Protein AF-A0A9N9KCL8-F1 (afdb_monomer_lite)

Foldseek 3Di:
DDPFAWWWKWFQDPVPNDIDTHTHTPDPPQDAADDFPDFLCQPPVWPLNVLFFDDAQPPDDPVLVQFKTKGQPLLLAQKIKMFTNDADAAPVVDDPVSVVSRVVSLVSVVVLLCVQLVPDPPPWHFGIWTFQHDSRDNGRTTMTIGHGPPVSSVSSLVRRDDPSNVVSSVCSNVVSCVVGPSRPD

Radius of gyration: 16.52 Å; chains: 1; bounding box: 39×36×49 Å

Structure (mmCIF, N/CA/C/O backbone):
data_AF-A0A9N9KCL8-F1
#
_entry.id   AF-A0A9N9KCL8-F1
#
loop_
_atom_site.group_PDB
_atom_site.id
_atom_site.type_symbol
_atom_site.label_atom_id
_atom_site.label_alt_id
_atom_site.label_comp_id
_atom_site.label_asym_id
_atom_site.label_entity_id
_atom_site.label_seq_id
_atom_site.pdbx_PDB_ins_code
_atom_site.Cartn_x
_atom_site.Cartn_y
_atom_site.Cartn_z
_atom_site.occupancy
_atom_site.B_iso_or_equiv
_atom_site.auth_seq_id
_atom_site.auth_comp_id
_atom_site.auth_asym_id
_atom_site.auth_atom_id
_atom_site.pdbx_PDB_model_num
ATOM 1 N N . VAL A 1 1 ? 3.800 -11.052 -32.955 1.00 39.59 1 VAL A N 1
ATOM 2 C CA . VAL A 1 1 ? 3.039 -9.838 -32.572 1.00 39.59 1 VAL A CA 1
ATOM 3 C C . VAL A 1 1 ? 2.218 -10.192 -31.342 1.00 39.59 1 VAL A C 1
ATOM 5 O O . VAL A 1 1 ? 1.203 -10.860 -31.474 1.00 39.59 1 VAL A O 1
ATOM 8 N N . GLU A 1 2 ? 2.717 -9.894 -30.140 1.00 35.00 2 GLU A N 1
ATOM 9 C CA . GLU A 1 2 ? 2.017 -10.263 -28.901 1.00 35.00 2 GLU A CA 1
ATOM 10 C C . GLU A 1 2 ? 0.820 -9.339 -28.658 1.00 35.00 2 GLU A C 1
ATOM 12 O O . GLU A 1 2 ? 0.949 -8.127 -28.470 1.00 35.00 2 GLU A O 1
ATOM 17 N N . ASN A 1 3 ? -0.366 -9.939 -28.680 1.00 38.56 3 ASN A N 1
ATOM 18 C CA . ASN A 1 3 ? -1.639 -9.282 -28.436 1.00 38.56 3 ASN A CA 1
ATOM 19 C C . ASN A 1 3 ? -1.776 -8.886 -26.954 1.00 38.56 3 ASN A C 1
ATOM 21 O O . ASN A 1 3 ? -1.957 -9.754 -26.109 1.00 38.56 3 ASN A O 1
ATOM 25 N N . GLY A 1 4 ? -1.745 -7.577 -26.672 1.00 43.50 4 GLY A N 1
ATOM 26 C CA . GLY A 1 4 ? -2.356 -6.886 -25.519 1.00 43.50 4 GLY A CA 1
ATOM 27 C C . GLY A 1 4 ? -2.276 -7.545 -24.127 1.00 43.50 4 GLY A C 1
ATOM 28 O O . GLY A 1 4 ? -3.004 -8.487 -23.822 1.00 43.50 4 GLY A O 1
ATOM 29 N N . TRP A 1 5 ? -1.472 -6.957 -23.235 1.00 46.72 5 TRP A N 1
ATOM 30 C CA . TRP A 1 5 ? -1.227 -7.403 -21.849 1.00 46.72 5 TRP A CA 1
ATOM 31 C C . TRP A 1 5 ? -2.477 -7.401 -20.941 1.00 46.72 5 TRP A C 1
ATOM 33 O O . TRP A 1 5 ? -3.534 -6.916 -21.309 1.00 46.72 5 TRP A O 1
ATOM 43 N N . LYS A 1 6 ? -2.399 -7.978 -19.737 1.00 44.03 6 LYS A N 1
ATOM 44 C CA . LYS A 1 6 ? -3.556 -8.338 -18.886 1.00 44.03 6 LYS A CA 1
ATOM 45 C C . LYS A 1 6 ? -3.487 -7.706 -17.479 1.00 44.03 6 LYS A C 1
ATOM 47 O O . LYS A 1 6 ? -2.838 -8.290 -16.635 1.00 44.03 6 LYS A O 1
ATOM 52 N N . HIS A 1 7 ? -4.132 -6.575 -17.175 1.00 48.31 7 HIS A N 1
ATOM 53 C CA . HIS A 1 7 ? -4.366 -6.017 -15.819 1.00 48.31 7 HIS A CA 1
ATOM 54 C C . HIS A 1 7 ? -4.825 -7.093 -14.831 1.00 48.31 7 HIS A C 1
ATOM 56 O O . HIS A 1 7 ? -5.662 -7.903 -15.200 1.00 48.31 7 HIS A O 1
ATOM 62 N N . PHE A 1 8 ? -4.406 -7.016 -13.568 1.00 46.31 8 PHE A N 1
ATOM 63 C CA . PHE A 1 8 ? -4.900 -7.884 -12.498 1.00 46.31 8 PHE A CA 1
ATOM 64 C C . PHE A 1 8 ? -5.639 -7.046 -11.449 1.00 46.31 8 PHE A C 1
ATOM 66 O O . PHE A 1 8 ? -5.088 -6.094 -10.887 1.00 46.31 8 PHE A O 1
ATOM 73 N N . LYS A 1 9 ? -6.910 -7.354 -11.211 1.00 50.28 9 LYS A N 1
ATOM 74 C CA . LYS A 1 9 ? -7.732 -6.717 -10.183 1.00 50.28 9 LYS A CA 1
ATOM 75 C C . LYS A 1 9 ? -8.346 -7.791 -9.299 1.00 50.28 9 LYS A C 1
ATOM 77 O O . LYS A 1 9 ? -8.720 -8.850 -9.780 1.00 50.28 9 LYS A O 1
ATOM 82 N N . PHE A 1 10 ? -8.479 -7.473 -8.029 1.00 47.22 10 PHE A N 1
ATOM 83 C CA . PHE A 1 10 ? -9.003 -8.326 -6.978 1.00 47.22 10 PHE A CA 1
ATOM 84 C C . PHE A 1 10 ? -10.118 -7.523 -6.301 1.00 47.22 10 PHE A C 1
ATOM 86 O O . PHE A 1 10 ? -9.888 -6.394 -5.874 1.00 47.22 10 PHE A O 1
ATOM 93 N N . PHE A 1 11 ? -11.338 -8.037 -6.246 1.00 49.78 11 PHE A N 1
ATOM 94 C CA . PHE A 1 11 ? -12.479 -7.360 -5.625 1.00 49.78 11 PHE A CA 1
ATOM 95 C C . PHE A 1 11 ? -13.204 -8.335 -4.701 1.00 49.78 11 PHE A C 1
ATOM 97 O O . PHE A 1 11 ? -13.281 -9.521 -5.014 1.00 49.78 11 PHE A O 1
ATOM 104 N N . ILE A 1 12 ? -13.753 -7.832 -3.596 1.00 44.84 12 ILE A N 1
ATOM 105 C CA . ILE A 1 12 ? -14.729 -8.571 -2.787 1.00 44.84 12 ILE A CA 1
ATOM 106 C C . ILE A 1 12 ? -16.084 -7.935 -3.082 1.00 44.84 12 ILE A C 1
ATOM 108 O O . ILE A 1 12 ? -16.218 -6.712 -3.012 1.00 44.84 12 ILE A O 1
ATOM 112 N N . MET A 1 13 ? -17.070 -8.742 -3.470 1.00 45.66 13 MET A N 1
ATOM 113 C CA . MET A 1 13 ? -18.436 -8.257 -3.656 1.00 45.66 13 MET A CA 1
ATOM 114 C C . MET A 1 13 ? -19.261 -8.580 -2.416 1.00 45.66 13 MET A C 1
ATOM 116 O O . MET A 1 13 ? -19.616 -9.730 -2.191 1.00 45.66 13 MET A O 1
ATOM 120 N N . GLU A 1 14 ? -19.613 -7.545 -1.650 1.00 42.81 14 GLU A N 1
ATOM 121 C CA . GLU A 1 14 ? -20.459 -7.651 -0.446 1.00 42.81 14 GLU A CA 1
ATOM 122 C C . GLU A 1 14 ? -21.793 -8.373 -0.694 1.00 42.81 14 GLU A C 1
ATOM 124 O O . GLU A 1 14 ? -22.323 -8.989 0.218 1.00 42.81 14 GLU A O 1
ATOM 129 N N . LYS A 1 15 ? -22.349 -8.300 -1.913 1.00 46.25 15 LYS A N 1
ATOM 130 C CA . LYS A 1 15 ? -23.659 -8.891 -2.240 1.00 46.25 15 LYS A CA 1
ATOM 131 C C . LYS A 1 15 ? -23.628 -10.380 -2.575 1.00 46.25 15 LYS A C 1
ATOM 133 O O . LYS A 1 15 ? -24.673 -11.012 -2.508 1.00 46.25 15 LYS A O 1
ATOM 138 N N . GLU A 1 16 ? -22.482 -10.909 -2.987 1.00 53.16 16 GLU A N 1
ATOM 139 C CA . GLU A 1 16 ? -22.365 -12.295 -3.464 1.00 53.16 16 GLU A CA 1
ATOM 140 C C . GLU A 1 16 ? -21.501 -13.157 -2.535 1.00 53.16 16 GLU A C 1
ATOM 142 O O . GLU A 1 16 ? -21.194 -14.289 -2.886 1.00 53.16 16 GLU A O 1
ATOM 147 N N . GLU A 1 17 ? -21.077 -12.614 -1.381 1.00 51.16 17 GLU A N 1
ATOM 148 C CA . GLU A 1 17 ? -20.163 -13.271 -0.424 1.00 51.16 17 GLU A CA 1
ATOM 149 C C . GLU A 1 17 ? -18.946 -13.920 -1.115 1.00 51.16 17 GLU A C 1
ATOM 151 O O . GLU A 1 17 ? -18.441 -14.967 -0.719 1.00 51.16 17 GLU A O 1
ATOM 156 N N . GLY A 1 18 ? -18.482 -13.290 -2.198 1.00 47.97 18 GLY A N 1
ATOM 157 C CA . GLY A 1 18 ? -17.584 -13.905 -3.164 1.00 47.97 18 GLY A CA 1
ATOM 158 C C . GLY A 1 18 ? -16.331 -13.083 -3.427 1.00 47.97 18 GLY A C 1
ATOM 159 O O . GLY A 1 18 ? -16.317 -11.846 -3.356 1.00 47.97 18 GLY A O 1
ATOM 160 N N . PHE A 1 19 ? -15.264 -13.796 -3.776 1.00 54.25 19 PHE A N 1
ATOM 161 C CA . PHE A 1 19 ? -14.006 -13.221 -4.213 1.00 54.25 19 PHE A CA 1
ATOM 162 C C . PHE A 1 19 ? -13.907 -13.225 -5.749 1.00 54.25 19 PHE A C 1
ATOM 164 O O . PHE A 1 19 ? -14.052 -14.268 -6.383 1.00 54.25 19 PHE A O 1
ATOM 171 N N . PHE A 1 20 ? -13.615 -12.067 -6.352 1.00 58.84 20 PHE A N 1
ATOM 172 C CA . PHE A 1 20 ? -13.497 -11.918 -7.803 1.00 58.84 20 PHE A CA 1
ATOM 173 C C . PHE A 1 20 ? -12.105 -11.459 -8.237 1.00 58.84 20 PHE A C 1
ATOM 175 O O . PHE A 1 20 ? -11.646 -10.363 -7.898 1.00 58.84 20 PHE A O 1
ATOM 182 N N . VAL A 1 21 ? -11.471 -12.260 -9.099 1.00 59.47 21 VAL A N 1
ATOM 183 C CA . VAL A 1 21 ? -10.277 -11.867 -9.858 1.00 59.47 21 VAL A CA 1
ATOM 184 C C . VAL A 1 21 ? -10.707 -11.318 -11.219 1.00 59.47 21 VAL A C 1
ATOM 186 O O . VAL A 1 21 ? -11.092 -12.056 -12.122 1.00 59.47 21 VAL A O 1
ATOM 189 N N . GLY A 1 22 ? -10.609 -10.006 -11.401 1.00 57.97 22 GLY A N 1
ATOM 190 C CA . GLY A 1 22 ? -10.829 -9.350 -12.685 1.00 57.97 22 GLY A CA 1
ATOM 191 C C . GLY A 1 22 ? -9.522 -9.142 -13.441 1.00 57.97 22 GLY A C 1
ATOM 192 O O . GLY A 1 22 ? -8.786 -8.198 -13.151 1.00 57.97 22 GLY A O 1
ATOM 193 N N . ILE A 1 23 ? -9.256 -9.949 -14.469 1.00 59.66 23 ILE A N 1
ATOM 194 C CA . ILE A 1 23 ? -8.104 -9.731 -15.350 1.00 59.66 23 ILE A CA 1
ATOM 195 C C . ILE A 1 23 ? -8.522 -8.861 -16.553 1.00 59.66 23 ILE A C 1
ATOM 197 O O . ILE A 1 23 ? -9.147 -9.351 -17.487 1.00 59.66 23 ILE A O 1
ATOM 201 N N . SER A 1 24 ? -8.228 -7.554 -16.557 1.00 56.62 24 SER A N 1
ATOM 202 C CA . SER A 1 24 ? -8.620 -6.655 -17.673 1.00 56.62 24 SER A CA 1
ATOM 203 C C . SER A 1 24 ? -7.517 -6.561 -18.727 1.00 56.62 24 SER A C 1
ATOM 205 O O . SER A 1 24 ? -6.388 -6.312 -18.366 1.00 56.62 24 SER A O 1
ATOM 207 N N . ARG A 1 25 ? -7.767 -6.659 -20.033 1.00 53.03 25 ARG A N 1
ATOM 208 C CA . ARG A 1 25 ? -6.681 -6.437 -21.016 1.00 53.03 25 ARG A CA 1
ATOM 209 C C . ARG A 1 25 ? -6.264 -4.955 -21.071 1.00 53.03 25 ARG A C 1
ATOM 211 O O . ARG A 1 25 ? -7.124 -4.074 -21.019 1.00 53.03 25 ARG A O 1
ATOM 218 N N . THR A 1 26 ? -4.965 -4.658 -21.152 1.00 55.91 26 THR A N 1
ATOM 219 C CA . THR A 1 26 ? -4.458 -3.315 -21.432 1.00 55.91 26 THR A CA 1
ATOM 220 C C . THR A 1 26 ? -4.969 -2.899 -22.788 1.00 55.91 26 THR A C 1
ATOM 222 O O . THR A 1 26 ? -4.859 -3.608 -23.786 1.00 55.91 26 THR A O 1
ATOM 225 N N . LYS A 1 27 ? -5.515 -1.691 -22.808 1.00 60.41 27 LYS A N 1
ATOM 226 C CA . LYS A 1 27 ? -5.859 -0.985 -24.030 1.00 60.41 27 LYS A CA 1
ATOM 227 C C . LYS A 1 27 ? -4.577 -0.809 -24.847 1.00 60.41 27 LY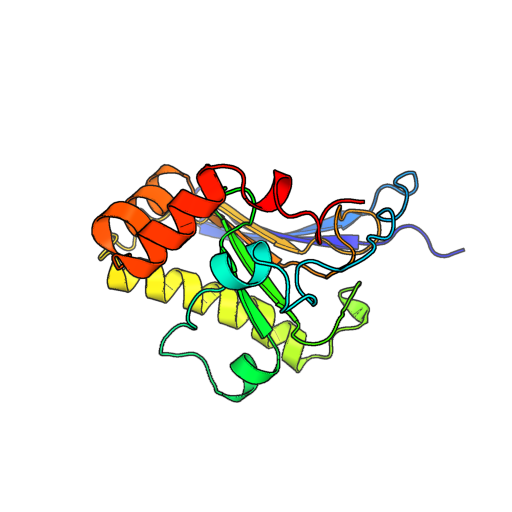S A C 1
ATOM 229 O O . LYS A 1 27 ? -3.664 -0.126 -24.386 1.00 60.41 27 LYS A O 1
ATOM 234 N N . SER A 1 28 ? -4.505 -1.436 -26.021 1.00 58.53 28 SER A N 1
ATOM 235 C CA . SER A 1 28 ? -3.329 -1.422 -26.909 1.00 58.53 28 SER A CA 1
ATOM 236 C C . SER A 1 28 ? -2.887 -0.008 -27.296 1.00 58.53 28 SER A C 1
ATOM 238 O O . SER A 1 28 ? -1.710 0.223 -27.539 1.00 58.53 28 SER A O 1
ATOM 240 N N . TRP A 1 29 ? -3.813 0.953 -27.275 1.00 66.50 29 TRP A N 1
ATOM 241 C CA . TRP A 1 29 ? -3.571 2.361 -27.589 1.00 66.50 29 TRP A CA 1
ATOM 242 C C . TRP A 1 29 ? -3.019 3.199 -26.428 1.00 66.50 29 TRP A C 1
ATOM 244 O O . TRP A 1 29 ? -2.751 4.387 -26.600 1.00 66.50 29 TRP A O 1
ATOM 254 N N . ARG A 1 30 ? -2.888 2.645 -25.216 1.00 65.56 30 ARG A N 1
ATOM 255 C CA . ARG A 1 30 ? -2.381 3.414 -24.075 1.00 65.56 30 ARG A CA 1
ATOM 256 C C . ARG A 1 30 ? -0.854 3.431 -24.118 1.00 65.56 30 ARG A C 1
ATOM 258 O O . ARG A 1 30 ? -0.226 2.374 -24.069 1.00 65.56 30 ARG A O 1
ATOM 265 N N . ALA A 1 31 ? -0.275 4.626 -24.211 1.00 68.62 31 ALA A N 1
ATOM 266 C CA . ALA A 1 31 ? 1.170 4.813 -24.141 1.00 68.62 31 ALA A CA 1
ATOM 267 C C . ALA A 1 31 ? 1.714 4.344 -22.776 1.00 68.62 31 ALA A C 1
ATOM 269 O O . ALA A 1 31 ? 0.997 4.448 -21.771 1.00 68.62 31 ALA A O 1
ATOM 270 N N . PRO A 1 32 ? 2.959 3.838 -22.715 1.00 68.00 32 PRO A N 1
ATOM 271 C CA . PRO A 1 32 ? 3.613 3.557 -21.444 1.00 68.00 32 PRO A CA 1
ATOM 272 C C . PRO A 1 32 ? 3.707 4.835 -20.591 1.00 68.00 32 PRO A C 1
ATOM 274 O O . PRO A 1 32 ? 3.627 5.951 -21.124 1.00 68.00 32 PRO A O 1
ATOM 277 N N . PRO A 1 33 ? 3.878 4.702 -19.265 1.00 71.25 33 PRO A N 1
ATOM 278 C CA . PRO A 1 33 ? 4.115 5.852 -18.402 1.00 71.25 33 PRO A CA 1
ATOM 279 C C . PRO A 1 33 ? 5.283 6.669 -18.940 1.00 71.25 33 PRO A C 1
ATOM 281 O O . PRO A 1 33 ? 6.311 6.114 -19.327 1.00 71.25 33 PRO A O 1
ATOM 284 N N . LYS A 1 34 ? 5.136 7.995 -18.957 1.00 70.81 34 LYS A N 1
ATOM 285 C CA . LYS A 1 34 ? 6.281 8.865 -19.229 1.00 70.81 34 LYS A CA 1
ATOM 286 C C . LYS A 1 34 ? 7.307 8.637 -18.127 1.00 70.81 34 LYS A C 1
ATOM 288 O O . LYS A 1 34 ? 6.932 8.756 -16.958 1.00 70.81 34 LYS A O 1
ATOM 293 N N . LYS A 1 35 ? 8.559 8.388 -18.513 1.00 68.69 35 LYS A N 1
ATOM 294 C CA . LYS A 1 35 ? 9.626 8.214 -17.537 1.00 68.69 35 LYS A CA 1
ATOM 295 C C . LYS A 1 35 ? 9.735 9.430 -16.630 1.00 68.69 35 LYS A C 1
ATOM 297 O O . LYS A 1 35 ? 9.609 10.568 -17.096 1.00 68.69 35 LYS A O 1
ATOM 302 N N . THR A 1 36 ? 9.859 9.178 -15.337 1.00 72.38 36 THR A N 1
ATOM 303 C CA . THR A 1 36 ? 10.094 10.221 -14.337 1.00 72.38 36 THR A CA 1
ATOM 304 C C . THR A 1 36 ? 11.589 10.331 -14.075 1.00 72.38 36 THR A C 1
ATOM 306 O O . THR A 1 36 ? 12.318 9.373 -14.308 1.00 72.38 36 THR A O 1
ATOM 309 N N . PHE A 1 37 ? 12.063 11.503 -13.640 1.00 72.19 37 PHE A N 1
ATOM 310 C CA . PHE A 1 37 ? 13.477 11.659 -13.286 1.00 72.19 37 PHE A CA 1
ATOM 311 C C . PHE A 1 37 ? 13.832 10.747 -12.106 1.00 72.19 37 PHE A C 1
ATOM 313 O O . PHE A 1 37 ? 14.839 10.050 -12.142 1.00 72.19 37 PHE A O 1
ATOM 320 N N . ASN A 1 38 ? 12.935 10.679 -11.115 1.00 82.88 38 ASN A N 1
ATOM 321 C CA . ASN A 1 38 ? 13.027 9.760 -9.992 1.00 82.88 38 ASN A CA 1
ATOM 322 C C . ASN A 1 38 ? 11.701 9.028 -9.762 1.00 82.88 38 ASN A C 1
ATOM 324 O O . ASN A 1 38 ? 10.634 9.638 -9.657 1.00 82.88 38 ASN A O 1
ATOM 328 N N . CYS A 1 39 ? 11.779 7.709 -9.597 1.00 87.75 39 CYS A N 1
ATOM 329 C CA . CYS A 1 39 ? 10.645 6.914 -9.155 1.00 87.75 39 CYS A CA 1
ATOM 330 C C . CYS A 1 39 ? 10.343 7.207 -7.677 1.00 87.75 39 CYS A C 1
ATOM 332 O O . CYS A 1 39 ? 11.184 6.949 -6.817 1.00 87.75 39 CYS A O 1
ATOM 334 N N . LEU A 1 40 ? 9.119 7.651 -7.367 1.00 88.50 40 LEU A N 1
ATOM 335 C CA . LEU A 1 40 ? 8.693 7.972 -5.996 1.00 88.50 40 LEU A CA 1
ATOM 336 C C . LEU A 1 40 ? 8.970 6.842 -4.990 1.00 88.50 40 LEU A C 1
ATOM 338 O O . LEU A 1 40 ? 9.355 7.109 -3.861 1.00 88.50 40 LEU A O 1
ATOM 342 N N . SER A 1 41 ? 8.787 5.583 -5.389 1.00 90.56 41 SER A N 1
ATOM 343 C CA . SER A 1 41 ? 8.991 4.425 -4.507 1.00 90.56 41 SER A CA 1
ATOM 344 C C . SER A 1 41 ? 10.465 4.026 -4.347 1.00 90.56 41 SER A C 1
ATOM 346 O O . SER A 1 41 ? 10.776 3.256 -3.446 1.00 90.56 41 SER A O 1
ATOM 348 N N . CYS A 1 42 ? 11.364 4.540 -5.192 1.00 91.44 42 CYS A N 1
ATOM 349 C CA . CYS A 1 42 ? 12.804 4.254 -5.142 1.00 91.44 42 CYS A CA 1
ATOM 350 C C . CYS A 1 42 ? 13.631 5.440 -4.621 1.00 91.44 42 CYS A C 1
ATOM 352 O O . CYS A 1 42 ? 14.763 5.255 -4.187 1.00 91.44 42 CYS A O 1
ATOM 354 N N . ASP A 1 43 ? 13.090 6.658 -4.671 1.00 90.25 43 ASP A N 1
ATOM 355 C CA . ASP A 1 43 ? 13.780 7.861 -4.218 1.00 90.25 43 ASP A CA 1
ATOM 356 C C . ASP A 1 43 ? 13.609 8.072 -2.713 1.00 90.25 43 ASP A C 1
ATOM 358 O O . ASP A 1 43 ? 12.725 8.796 -2.260 1.00 90.25 43 ASP A O 1
ATOM 362 N N . PHE A 1 44 ? 14.497 7.472 -1.924 1.00 87.50 44 PHE A N 1
ATOM 363 C CA . PHE A 1 44 ? 14.531 7.656 -0.468 1.00 87.50 44 PHE A CA 1
ATOM 364 C C . PHE A 1 44 ? 14.861 9.098 -0.037 1.00 87.50 44 PHE A C 1
ATOM 366 O O . PHE A 1 44 ? 14.684 9.455 1.128 1.00 87.50 44 PHE A O 1
ATOM 373 N N . GLY A 1 45 ? 15.324 9.943 -0.967 1.00 89.69 45 GLY A N 1
ATOM 374 C CA . GLY A 1 45 ? 15.512 11.375 -0.745 1.00 89.69 45 GLY A CA 1
ATOM 375 C C . GLY A 1 45 ? 14.224 12.194 -0.869 1.00 89.69 45 GLY A C 1
ATOM 376 O O . GLY A 1 45 ? 14.200 13.333 -0.408 1.00 89.69 45 GLY A O 1
ATOM 377 N N . SER A 1 46 ? 13.162 11.641 -1.467 1.00 91.44 46 SER A N 1
ATOM 378 C CA . SER A 1 46 ? 11.860 12.304 -1.594 1.00 91.44 46 SER A CA 1
ATOM 379 C C . SER A 1 46 ? 11.173 12.417 -0.235 1.00 91.44 46 SER A C 1
ATOM 381 O O . SER A 1 46 ? 11.000 11.435 0.489 1.00 91.44 46 SER A O 1
ATOM 383 N N . GLU A 1 47 ? 10.707 13.619 0.092 1.00 93.81 47 GLU A N 1
ATOM 384 C CA . GLU A 1 47 ? 9.889 13.836 1.287 1.00 93.81 47 GLU A CA 1
ATOM 385 C C . GLU A 1 47 ? 8.553 13.097 1.170 1.00 93.81 47 GLU A C 1
ATOM 387 O O . GLU A 1 47 ? 8.077 12.506 2.138 1.00 93.81 47 GLU A O 1
ATOM 392 N N . THR A 1 48 ? 7.978 13.037 -0.036 1.00 93.94 48 THR A N 1
ATOM 393 C CA . THR A 1 48 ? 6.765 12.249 -0.292 1.00 93.94 48 THR A CA 1
ATOM 394 C C . THR A 1 48 ? 6.985 10.768 0.024 1.00 93.94 48 THR A C 1
ATOM 396 O O . THR A 1 48 ? 6.114 10.144 0.630 1.00 93.94 48 THR A O 1
ATOM 399 N N . ASN A 1 49 ? 8.143 10.200 -0.334 1.00 94.00 49 ASN A N 1
ATOM 400 C CA . ASN A 1 49 ? 8.499 8.819 0.008 1.00 94.00 49 ASN A CA 1
ATOM 401 C C . ASN A 1 49 ? 8.527 8.618 1.532 1.00 94.00 49 ASN A C 1
ATOM 403 O O . ASN A 1 49 ? 7.783 7.793 2.061 1.00 94.00 49 ASN A O 1
ATOM 407 N N . LYS A 1 50 ? 9.304 9.436 2.250 1.00 94.62 50 LYS A N 1
ATOM 408 C CA . LYS A 1 50 ? 9.465 9.321 3.710 1.00 94.62 50 LYS A CA 1
ATOM 409 C C . LYS A 1 50 ? 8.142 9.461 4.464 1.00 94.62 50 LYS A C 1
ATOM 411 O O . LYS A 1 50 ? 7.869 8.691 5.384 1.00 94.62 50 LYS A O 1
ATOM 416 N N . VAL A 1 51 ? 7.318 10.433 4.071 1.00 97.00 51 VAL A N 1
ATOM 417 C CA . VAL A 1 51 ? 6.032 10.720 4.724 1.00 97.00 51 VAL A CA 1
ATOM 418 C C . VAL A 1 51 ? 4.994 9.643 4.415 1.00 97.00 51 VAL A C 1
ATOM 420 O O . VAL A 1 51 ? 4.217 9.283 5.294 1.00 97.00 51 VAL A O 1
ATOM 423 N N . SER A 1 52 ? 4.974 9.106 3.192 1.00 97.19 52 SER A N 1
ATOM 424 C CA . SER A 1 52 ? 3.995 8.079 2.813 1.00 97.19 52 SER A CA 1
ATOM 425 C C . SER A 1 52 ? 4.290 6.700 3.396 1.00 97.19 52 SER A C 1
ATOM 427 O O . SER A 1 52 ? 3.367 5.895 3.496 1.00 97.19 52 SER A O 1
ATOM 429 N N . ARG A 1 53 ? 5.528 6.407 3.808 1.00 96.75 53 ARG A N 1
ATOM 430 C CA . ARG A 1 53 ? 5.882 5.098 4.371 1.00 96.75 53 ARG A CA 1
ATOM 431 C C . ARG A 1 53 ? 5.206 4.863 5.722 1.00 96.75 53 ARG A C 1
ATOM 433 O O . ARG A 1 53 ? 5.282 5.712 6.623 1.00 96.75 53 ARG A O 1
ATOM 440 N N . ILE A 1 54 ? 4.588 3.692 5.860 1.00 96.62 54 ILE A N 1
ATOM 441 C CA . ILE A 1 54 ? 3.974 3.226 7.109 1.00 96.62 54 ILE A CA 1
ATOM 442 C C . ILE A 1 54 ? 4.757 2.061 7.702 1.00 96.62 54 ILE A C 1
ATOM 444 O O . ILE A 1 54 ? 5.522 1.394 7.005 1.00 96.62 54 ILE A O 1
ATOM 448 N N . GLU A 1 55 ? 4.555 1.840 8.996 1.00 96.69 55 GLU A N 1
ATOM 449 C CA . GLU A 1 55 ? 5.064 0.658 9.682 1.00 96.69 55 GLU A CA 1
ATOM 450 C C . GLU A 1 55 ? 4.418 -0.611 9.120 1.00 96.69 55 GLU A C 1
ATOM 452 O O . GLU A 1 55 ? 3.283 -0.600 8.631 1.00 96.69 55 GLU A O 1
ATOM 457 N N . PHE A 1 56 ? 5.154 -1.715 9.189 1.00 97.94 56 PHE A N 1
ATOM 458 C CA . PHE A 1 56 ? 4.605 -3.016 8.837 1.00 97.94 56 PHE A CA 1
ATOM 459 C C . PHE A 1 56 ? 3.641 -3.507 9.926 1.00 97.94 56 PHE A C 1
ATOM 461 O O . PHE A 1 56 ? 3.912 -3.284 11.107 1.00 97.94 56 PHE A O 1
ATOM 468 N N . PRO A 1 57 ? 2.579 -4.249 9.557 1.00 97.00 57 PRO A N 1
ATOM 469 C CA . PRO A 1 57 ? 1.794 -5.021 10.513 1.00 97.00 57 PRO A CA 1
ATOM 470 C C . PRO A 1 57 ? 2.685 -5.895 11.394 1.00 97.00 57 PRO A C 1
ATOM 472 O O . PRO A 1 57 ? 3.681 -6.454 10.913 1.00 97.00 57 PRO A O 1
ATOM 475 N N . THR A 1 58 ? 2.296 -6.068 12.653 1.00 95.25 58 THR A N 1
ATOM 476 C CA . THR A 1 58 ? 3.084 -6.809 13.654 1.00 95.25 58 THR A CA 1
ATOM 477 C C . THR A 1 58 ? 3.317 -8.271 13.262 1.00 95.25 58 THR A C 1
ATOM 479 O O . THR A 1 58 ? 4.338 -8.862 13.604 1.00 95.25 58 THR A O 1
ATOM 482 N N . THR A 1 59 ? 2.412 -8.836 12.463 1.00 95.31 59 THR A N 1
ATOM 483 C CA . THR A 1 59 ? 2.468 -10.209 11.944 1.00 95.31 59 THR A CA 1
ATOM 484 C C . THR A 1 59 ? 3.361 -10.376 10.707 1.00 95.31 59 THR A C 1
ATOM 486 O O . THR A 1 59 ? 3.446 -11.473 10.150 1.00 95.31 59 THR A O 1
ATOM 489 N N . THR A 1 60 ? 3.985 -9.308 10.204 1.00 97.69 60 THR A N 1
ATOM 490 C CA . THR A 1 60 ? 4.770 -9.366 8.962 1.00 97.69 60 THR A CA 1
ATOM 491 C C . THR A 1 60 ? 6.116 -10.051 9.191 1.00 97.69 60 THR A C 1
ATOM 493 O O . THR A 1 60 ? 6.906 -9.613 10.030 1.00 97.69 60 THR A O 1
ATOM 496 N N . SER A 1 61 ? 6.424 -11.077 8.392 1.00 97.56 61 SER A N 1
ATOM 497 C CA . SER A 1 61 ? 7.715 -11.772 8.450 1.00 97.56 61 SER A CA 1
ATOM 498 C C . SER A 1 61 ? 8.872 -10.886 7.987 1.00 97.56 61 SER A C 1
ATOM 500 O O . SER A 1 61 ? 8.719 -10.051 7.092 1.00 97.56 61 SER A O 1
ATOM 502 N N . ASP A 1 62 ? 10.068 -11.112 8.533 1.00 97.62 62 ASP A N 1
ATOM 503 C CA . ASP A 1 62 ? 11.259 -10.347 8.142 1.00 97.62 62 ASP A CA 1
ATOM 504 C C . ASP A 1 62 ? 11.622 -10.528 6.670 1.00 97.62 62 ASP A C 1
ATOM 506 O O . ASP A 1 62 ? 12.153 -9.610 6.048 1.00 97.62 62 ASP A O 1
ATOM 510 N N . ASN A 1 63 ? 11.284 -11.677 6.081 1.00 97.12 63 ASN A N 1
ATOM 511 C CA . ASN A 1 63 ? 11.465 -11.873 4.652 1.00 97.12 63 ASN A CA 1
ATOM 512 C C . ASN A 1 63 ? 10.561 -10.942 3.827 1.00 97.12 63 ASN A C 1
ATOM 514 O O . ASN A 1 63 ? 11.037 -10.237 2.943 1.00 97.12 63 ASN A O 1
ATOM 518 N N . THR A 1 64 ? 9.280 -10.825 4.191 1.00 97.50 64 THR A N 1
ATOM 519 C CA . THR A 1 64 ? 8.350 -9.899 3.519 1.00 97.50 64 THR A CA 1
ATOM 520 C C . THR A 1 64 ? 8.814 -8.443 3.641 1.00 97.50 64 THR A C 1
ATOM 522 O O . THR A 1 64 ? 8.728 -7.693 2.668 1.00 97.50 64 THR A O 1
ATOM 525 N N . LYS A 1 65 ? 9.378 -8.049 4.793 1.00 97.75 65 LYS A N 1
ATOM 526 C CA . LYS A 1 65 ? 9.939 -6.699 5.008 1.00 97.75 65 LYS A CA 1
ATOM 527 C C . LYS A 1 65 ? 11.144 -6.388 4.114 1.00 97.75 65 LYS A C 1
ATOM 529 O O . LYS A 1 65 ? 11.380 -5.226 3.798 1.00 97.75 65 LYS A O 1
ATOM 534 N N . LYS A 1 66 ? 11.914 -7.406 3.713 1.00 97.56 66 LYS A N 1
ATOM 535 C CA . LYS A 1 66 ? 13.037 -7.260 2.768 1.00 97.56 66 LYS A CA 1
ATOM 536 C C . LYS A 1 66 ? 12.568 -7.139 1.320 1.00 97.56 66 LYS A C 1
ATOM 538 O O . LYS A 1 66 ? 13.268 -6.542 0.507 1.00 97.56 66 LYS A O 1
ATOM 543 N N . LEU A 1 67 ? 11.410 -7.714 1.000 1.00 97.94 67 LEU A N 1
ATOM 544 C CA . LEU A 1 67 ? 10.887 -7.769 -0.363 1.00 97.94 67 LEU A CA 1
ATOM 545 C C . LEU A 1 67 ? 10.008 -6.573 -0.713 1.00 97.94 67 LEU A C 1
ATOM 547 O O . LEU A 1 67 ? 10.026 -6.136 -1.861 1.00 97.94 67 LEU A O 1
ATOM 551 N N . LEU A 1 68 ? 9.238 -6.045 0.242 1.00 98.00 68 LEU A N 1
ATOM 552 C CA . LEU A 1 68 ? 8.161 -5.091 -0.023 1.00 98.00 68 LEU A CA 1
ATOM 553 C C . LEU A 1 68 ? 8.238 -3.844 0.855 1.00 98.00 68 LEU A C 1
ATOM 555 O O . LEU A 1 68 ? 8.910 -3.825 1.875 1.00 98.00 68 LEU A O 1
ATOM 559 N N . ASN A 1 69 ? 7.488 -2.811 0.481 1.00 97.69 69 ASN A N 1
ATOM 560 C CA . ASN A 1 69 ? 7.228 -1.632 1.296 1.00 97.69 69 ASN A CA 1
ATOM 561 C C . ASN A 1 69 ? 5.729 -1.294 1.295 1.00 97.69 69 ASN A C 1
ATOM 563 O O . ASN A 1 69 ? 5.129 -1.248 0.213 1.00 97.69 69 ASN A O 1
ATOM 567 N N . PRO A 1 70 ? 5.134 -1.018 2.469 1.00 97.88 70 PRO A N 1
ATOM 568 C CA . PRO A 1 70 ? 3.782 -0.499 2.591 1.00 97.88 70 PRO A CA 1
ATOM 569 C C . PRO A 1 70 ? 3.773 1.035 2.683 1.00 97.88 70 PRO A C 1
ATOM 571 O O . PRO A 1 70 ? 4.660 1.662 3.271 1.00 97.88 70 PRO A O 1
ATOM 574 N N . TRP A 1 71 ? 2.734 1.647 2.119 1.00 97.69 71 TRP A N 1
ATOM 575 C CA . TRP A 1 71 ? 2.590 3.098 2.052 1.00 97.69 71 TRP A CA 1
ATOM 576 C C . TRP A 1 71 ? 1.133 3.548 2.202 1.00 97.69 71 TRP A C 1
ATOM 578 O O . TRP A 1 71 ? 0.198 2.846 1.808 1.00 97.69 71 TRP A O 1
ATOM 588 N N . LEU A 1 72 ? 0.949 4.778 2.674 1.00 97.62 72 LEU A N 1
ATOM 589 C CA . LEU A 1 72 ? -0.233 5.588 2.392 1.00 97.62 72 LEU A CA 1
ATOM 590 C C . LEU A 1 72 ? -0.193 6.074 0.939 1.00 97.62 72 LEU A C 1
ATOM 592 O O . LEU A 1 72 ? 0.873 6.274 0.352 1.00 97.62 72 LEU A O 1
ATOM 596 N N . ASP A 1 73 ? -1.359 6.310 0.343 1.00 95.88 73 ASP A N 1
ATOM 597 C CA . ASP A 1 73 ? -1.407 6.936 -0.974 1.00 95.88 73 ASP A CA 1
ATOM 598 C C . ASP A 1 73 ? -0.841 8.360 -0.926 1.00 95.88 73 ASP A C 1
ATOM 600 O O . ASP A 1 73 ? -1.302 9.204 -0.163 1.00 95.88 73 ASP A O 1
ATOM 604 N N . ALA A 1 74 ? 0.110 8.665 -1.809 1.00 94.12 74 ALA A N 1
ATOM 605 C CA . ALA A 1 74 ? 0.754 9.979 -1.864 1.00 94.12 74 ALA A CA 1
ATOM 606 C C . ALA A 1 74 ? -0.216 11.145 -2.147 1.00 94.12 74 ALA A C 1
ATOM 608 O O . ALA A 1 74 ? 0.133 12.303 -1.926 1.00 94.12 74 ALA A O 1
ATOM 609 N N . LYS A 1 75 ? -1.422 10.858 -2.661 1.00 94.25 75 LYS A N 1
ATOM 610 C CA . LYS A 1 75 ? -2.491 11.847 -2.870 1.00 94.25 75 LYS A CA 1
ATOM 611 C C . LYS A 1 75 ? -3.531 11.848 -1.746 1.00 94.25 75 LYS A C 1
ATOM 613 O O . LYS A 1 75 ? -4.595 12.422 -1.956 1.00 94.25 75 LYS A O 1
ATOM 618 N N . ALA A 1 76 ? -3.251 11.172 -0.632 1.00 96.00 76 ALA A N 1
ATOM 619 C CA . ALA A 1 76 ? -4.143 11.009 0.511 1.00 96.00 76 ALA A CA 1
ATOM 620 C C . ALA A 1 76 ? -5.549 10.521 0.122 1.00 96.00 76 ALA A C 1
ATOM 622 O O . ALA A 1 76 ? -6.570 11.030 0.570 1.00 96.00 76 ALA A O 1
ATOM 623 N N . ARG A 1 77 ? -5.621 9.545 -0.786 1.00 95.56 77 ARG A N 1
ATOM 624 C CA . ARG A 1 77 ? -6.877 8.833 -1.050 1.00 95.56 77 ARG A CA 1
ATOM 625 C C . ARG A 1 77 ? -7.045 7.715 -0.028 1.00 95.56 77 ARG A C 1
ATOM 627 O O . ARG A 1 77 ? -6.050 7.211 0.482 1.00 95.56 77 ARG A O 1
ATOM 634 N N . SER A 1 78 ? -8.286 7.267 0.170 1.00 95.06 78 SER A N 1
ATOM 635 C CA . SER A 1 78 ? -8.665 6.146 1.048 1.00 95.06 78 SER A CA 1
ATOM 636 C C . SER A 1 78 ? -8.156 4.790 0.530 1.00 95.06 78 SER A C 1
ATOM 638 O O . SER A 1 78 ? -8.919 3.927 0.091 1.00 95.06 78 SER A O 1
ATOM 640 N N . MET A 1 79 ? -6.838 4.630 0.471 1.00 94.94 79 MET A N 1
ATOM 641 C CA . MET A 1 79 ? -6.174 3.418 0.025 1.00 94.94 79 MET A CA 1
ATOM 642 C C . MET A 1 79 ? -4.762 3.303 0.587 1.00 94.94 79 MET A C 1
ATOM 644 O O . MET A 1 79 ? -4.062 4.299 0.772 1.00 94.94 79 MET A O 1
ATOM 648 N N . PHE A 1 80 ? -4.330 2.060 0.748 1.00 96.19 80 PHE A N 1
ATOM 649 C CA . PHE A 1 80 ? -2.938 1.711 1.004 1.00 96.19 80 PHE A CA 1
ATOM 650 C C . PHE A 1 80 ? -2.264 1.258 -0.286 1.00 96.19 80 PHE A C 1
ATOM 652 O O . PHE A 1 80 ? -2.923 0.816 -1.235 1.00 96.19 80 PHE A O 1
ATOM 659 N N . ILE A 1 81 ? -0.945 1.375 -0.326 1.00 95.94 81 ILE A N 1
ATOM 660 C CA . ILE A 1 81 ? -0.119 0.994 -1.464 1.00 95.94 81 ILE A CA 1
ATOM 661 C C . ILE A 1 81 ? 0.934 -0.003 -0.990 1.00 95.94 81 ILE A C 1
ATOM 663 O O . ILE A 1 81 ? 1.516 0.177 0.073 1.00 95.94 81 ILE A O 1
ATOM 667 N N . ILE A 1 82 ? 1.214 -1.021 -1.798 1.00 96.44 82 ILE A N 1
ATOM 668 C CA . ILE A 1 82 ? 2.361 -1.914 -1.612 1.00 96.44 82 ILE A CA 1
ATOM 669 C C . ILE A 1 82 ? 3.216 -1.881 -2.877 1.00 96.44 82 ILE A C 1
ATOM 671 O O . ILE A 1 82 ? 2.681 -1.924 -3.992 1.00 96.44 82 ILE A O 1
ATOM 675 N N . THR A 1 83 ? 4.535 -1.814 -2.695 1.00 95.62 83 THR A N 1
ATOM 676 C CA . THR A 1 83 ? 5.528 -1.955 -3.771 1.00 95.62 83 THR A CA 1
ATOM 677 C C . THR A 1 83 ? 6.592 -2.974 -3.415 1.00 95.62 83 THR A C 1
ATOM 679 O O . THR A 1 83 ? 6.937 -3.079 -2.239 1.00 95.62 83 THR A O 1
ATOM 682 N N . PRO A 1 84 ? 7.197 -3.640 -4.406 1.00 96.44 84 PRO A N 1
ATOM 683 C CA . PRO A 1 84 ? 8.510 -4.244 -4.233 1.00 96.44 84 PRO A CA 1
ATOM 684 C C . PRO A 1 84 ? 9.566 -3.223 -3.770 1.00 96.44 84 PRO A C 1
ATOM 686 O O . PRO A 1 84 ? 9.444 -2.016 -4.004 1.00 96.44 84 PRO A O 1
ATOM 689 N N . VAL A 1 85 ? 10.592 -3.701 -3.064 1.00 96.38 85 VAL A N 1
ATOM 690 C CA . VAL A 1 85 ? 11.766 -2.905 -2.667 1.00 96.38 85 VAL A CA 1
ATOM 691 C C . VAL A 1 85 ? 12.633 -2.622 -3.888 1.00 96.38 85 VAL A C 1
ATOM 693 O O . VAL A 1 85 ? 13.005 -1.473 -4.129 1.00 96.38 85 VAL A O 1
ATOM 696 N N . ARG A 1 86 ? 12.931 -3.655 -4.687 1.00 95.00 86 ARG A N 1
ATOM 697 C CA . ARG A 1 86 ? 13.606 -3.464 -5.975 1.00 95.00 86 ARG A CA 1
ATOM 698 C C . ARG A 1 86 ? 12.652 -2.807 -6.967 1.00 95.00 86 ARG A C 1
ATOM 700 O O . ARG A 1 86 ? 11.445 -3.006 -6.892 1.00 95.00 86 ARG A O 1
ATOM 707 N N . HIS A 1 87 ? 13.186 -2.061 -7.927 1.00 92.75 87 HIS A N 1
ATOM 708 C CA . HIS A 1 87 ? 12.351 -1.475 -8.969 1.00 92.75 87 HIS A CA 1
ATOM 709 C C . HIS A 1 87 ? 11.788 -2.570 -9.879 1.00 92.75 87 HIS A C 1
ATOM 711 O O . HIS A 1 87 ? 12.544 -3.269 -10.555 1.00 92.75 87 HIS A O 1
ATOM 717 N N . VAL A 1 88 ? 10.464 -2.695 -9.896 1.00 91.00 88 VAL A N 1
ATOM 718 C CA . VAL A 1 88 ? 9.743 -3.622 -10.770 1.00 91.00 88 VAL A CA 1
ATOM 719 C C . VAL A 1 88 ? 8.680 -2.860 -11.527 1.00 91.00 88 VAL A C 1
ATOM 721 O O . VAL A 1 88 ? 7.933 -2.082 -10.940 1.00 91.00 88 VAL A O 1
ATOM 724 N N . GLU A 1 89 ? 8.578 -3.105 -12.823 1.00 86.19 89 GLU A N 1
ATOM 725 C CA . GLU A 1 89 ? 7.612 -2.467 -13.698 1.00 86.19 89 GLU A CA 1
ATOM 726 C C . GLU A 1 89 ? 6.375 -3.348 -13.944 1.00 86.19 89 GLU A C 1
ATOM 728 O O . GLU A 1 89 ? 5.251 -2.850 -14.126 1.00 86.19 89 GLU A O 1
ATOM 733 N N . ARG A 1 90 ? 6.578 -4.668 -13.977 1.00 81.25 90 ARG A N 1
ATOM 734 C CA . ARG A 1 90 ? 5.587 -5.650 -14.431 1.00 81.25 90 ARG A CA 1
ATOM 735 C C . ARG A 1 90 ? 5.415 -6.783 -13.436 1.00 81.25 90 ARG A C 1
ATOM 737 O O . ARG A 1 90 ? 6.346 -7.183 -12.759 1.00 81.25 90 ARG A O 1
ATOM 744 N N . LEU A 1 91 ? 4.226 -7.382 -13.427 1.00 85.31 91 LEU A N 1
ATOM 745 C CA . LEU A 1 91 ? 3.978 -8.549 -12.581 1.00 85.31 91 LEU A CA 1
ATOM 746 C C . LEU A 1 91 ? 4.846 -9.753 -12.974 1.00 85.31 91 LEU A C 1
ATOM 748 O O . LEU A 1 91 ? 5.300 -10.483 -12.110 1.00 85.31 91 LEU A O 1
ATOM 752 N N . SER A 1 92 ? 5.107 -9.925 -14.273 1.00 85.12 92 SER A N 1
ATOM 753 C CA . SER A 1 92 ? 5.961 -10.994 -14.809 1.00 85.12 92 SER A CA 1
ATOM 754 C C . SER A 1 92 ? 7.431 -10.868 -14.416 1.00 85.12 92 SER A C 1
ATOM 756 O O . SER A 1 92 ? 8.207 -11.777 -14.672 1.00 85.12 92 SER A O 1
ATOM 758 N N . GLU A 1 93 ? 7.834 -9.715 -13.890 1.00 89.75 93 GLU A N 1
ATOM 759 C CA . GLU A 1 93 ? 9.188 -9.515 -13.393 1.00 89.75 93 GLU A CA 1
ATOM 760 C C . GLU A 1 93 ? 9.305 -9.949 -11.933 1.00 89.75 93 GLU A C 1
ATOM 762 O O . GLU A 1 93 ? 10.430 -10.153 -11.495 1.00 89.75 93 GLU A O 1
ATOM 767 N N . CYS A 1 94 ? 8.196 -10.070 -11.188 1.00 92.69 94 CYS A N 1
ATOM 768 C CA . CYS A 1 94 ? 8.185 -10.561 -9.810 1.00 92.69 94 CYS A CA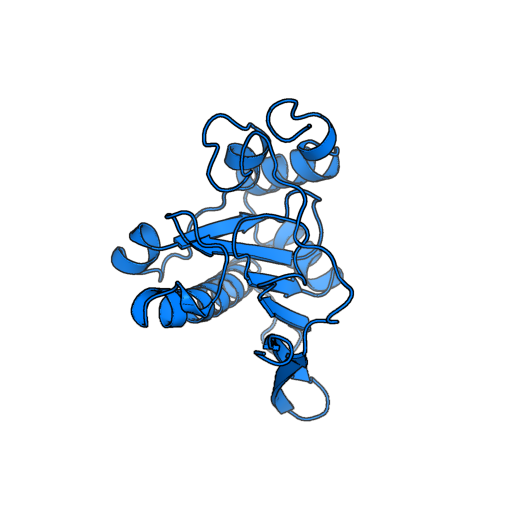 1
ATOM 769 C C . CYS A 1 94 ? 8.493 -12.059 -9.752 1.00 92.69 94 CYS A C 1
ATOM 771 O O . CYS A 1 94 ? 8.018 -12.820 -10.594 1.00 92.69 94 CYS A O 1
ATOM 773 N N . ASN A 1 95 ? 9.240 -12.478 -8.731 1.00 94.88 95 ASN A N 1
ATOM 774 C CA . ASN A 1 95 ? 9.345 -13.895 -8.391 1.00 94.88 95 ASN A CA 1
ATOM 775 C C . ASN A 1 95 ? 8.120 -14.354 -7.575 1.00 94.88 95 ASN A C 1
ATOM 777 O O . ASN A 1 95 ? 7.341 -13.532 -7.083 1.00 94.88 95 ASN A O 1
ATOM 781 N N . ASP A 1 96 ? 7.950 -15.668 -7.424 1.00 94.69 96 ASP A N 1
ATOM 782 C CA . ASP A 1 96 ? 6.786 -16.253 -6.744 1.00 94.69 96 ASP A CA 1
ATOM 783 C C . ASP A 1 96 ? 6.639 -15.779 -5.294 1.00 94.69 96 ASP A C 1
ATOM 785 O O . ASP A 1 96 ? 5.527 -15.575 -4.804 1.00 94.69 96 ASP A O 1
ATOM 789 N N . GLU A 1 97 ? 7.761 -15.544 -4.618 1.00 96.31 97 GLU A N 1
ATOM 790 C CA . GLU A 1 97 ? 7.773 -15.079 -3.239 1.00 96.31 97 GLU A CA 1
ATOM 791 C C . GLU A 1 97 ? 7.290 -13.627 -3.120 1.00 96.31 97 GLU A C 1
ATOM 793 O O . GLU A 1 97 ? 6.418 -13.332 -2.305 1.00 96.31 97 GLU A O 1
ATOM 798 N N . GLU A 1 98 ? 7.768 -12.724 -3.980 1.00 95.06 98 GLU A N 1
ATOM 799 C CA . GLU A 1 98 ? 7.277 -11.346 -4.073 1.00 95.06 98 GLU A CA 1
ATOM 800 C C . GLU A 1 98 ? 5.781 -11.325 -4.398 1.00 95.06 98 GLU A C 1
ATOM 802 O O . GLU A 1 98 ? 5.026 -10.577 -3.774 1.00 95.06 98 GLU A O 1
ATOM 807 N N . LEU A 1 99 ? 5.336 -12.161 -5.344 1.00 91.50 99 LEU A N 1
ATOM 808 C CA . LEU A 1 99 ? 3.927 -12.274 -5.722 1.00 91.50 99 LEU A CA 1
ATOM 809 C C . LEU A 1 99 ? 3.055 -12.669 -4.534 1.00 91.50 99 LEU A C 1
ATOM 811 O O . LEU A 1 99 ? 2.066 -11.991 -4.249 1.00 91.50 99 LEU A O 1
ATOM 815 N N . PHE A 1 100 ? 3.429 -13.737 -3.833 1.00 93.06 100 PHE A N 1
ATOM 816 C CA . PHE A 1 100 ? 2.718 -14.197 -2.648 1.00 93.06 100 PHE A CA 1
ATOM 817 C C . PHE A 1 100 ? 2.709 -13.121 -1.555 1.00 93.06 100 PHE A C 1
ATOM 819 O O . PHE A 1 100 ? 1.644 -12.739 -1.055 1.00 93.06 100 PHE A O 1
ATOM 826 N N . SER A 1 101 ? 3.881 -12.569 -1.234 1.00 95.88 101 SER A N 1
ATOM 827 C CA . SER A 1 101 ? 4.042 -11.557 -0.194 1.00 95.88 101 SER A CA 1
ATOM 828 C C . SER A 1 101 ? 3.237 -10.287 -0.476 1.00 95.88 101 SER A C 1
ATOM 830 O O . SER A 1 101 ? 2.744 -9.681 0.472 1.00 95.88 101 SER A O 1
ATOM 832 N N . ILE A 1 102 ? 3.053 -9.879 -1.742 1.00 93.81 102 ILE A N 1
ATOM 833 C CA . ILE A 1 102 ? 2.278 -8.676 -2.100 1.00 93.81 102 ILE A CA 1
ATOM 834 C C . ILE A 1 102 ? 0.836 -8.788 -1.602 1.00 93.81 102 ILE A C 1
ATOM 836 O O . ILE A 1 102 ? 0.321 -7.859 -0.976 1.00 93.81 102 ILE A O 1
ATOM 840 N N . PHE A 1 103 ? 0.180 -9.916 -1.871 1.00 91.31 103 PHE A N 1
ATOM 841 C CA . PHE A 1 103 ? -1.213 -10.119 -1.474 1.00 91.31 103 PHE A CA 1
ATOM 842 C C . PHE A 1 103 ? -1.335 -10.468 0.007 1.00 91.31 103 PHE A C 1
ATOM 844 O O . PHE A 1 103 ? -2.238 -9.965 0.674 1.00 91.31 103 PHE A O 1
ATOM 851 N N . HIS A 1 104 ? -0.402 -11.254 0.543 1.00 93.06 104 HIS A N 1
ATOM 852 C CA . HIS A 1 104 ? -0.393 -11.582 1.963 1.00 93.06 104 HIS A CA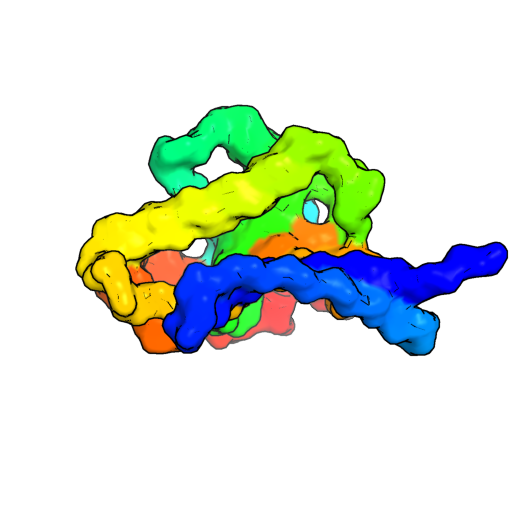 1
ATOM 853 C C . HIS A 1 104 ? -0.215 -10.325 2.831 1.00 93.06 104 HIS A C 1
ATOM 855 O O . HIS A 1 104 ? -1.030 -10.071 3.718 1.00 93.06 104 HIS A O 1
ATOM 861 N N . LEU A 1 105 ? 0.749 -9.455 2.509 1.00 96.31 105 LEU A N 1
ATOM 862 C CA . LEU A 1 105 ? 0.928 -8.185 3.217 1.00 96.31 105 LEU A CA 1
ATOM 863 C C . LEU A 1 105 ? -0.318 -7.295 3.103 1.00 96.31 105 LEU A C 1
ATOM 865 O O . LEU A 1 105 ? -0.689 -6.627 4.064 1.00 96.31 105 LEU A O 1
ATOM 869 N N . ALA A 1 106 ? -1.013 -7.314 1.963 1.00 93.56 106 ALA A N 1
ATOM 870 C CA . ALA A 1 106 ? -2.253 -6.563 1.802 1.00 93.56 106 ALA A CA 1
ATOM 871 C C . ALA A 1 106 ? -3.347 -7.013 2.782 1.00 93.56 106 ALA A C 1
ATOM 873 O O . ALA A 1 106 ? -4.042 -6.169 3.349 1.00 93.56 106 ALA A O 1
ATOM 874 N N . THR A 1 107 ? -3.478 -8.323 3.009 1.00 91.00 107 THR A N 1
ATOM 875 C CA . THR A 1 107 ? -4.407 -8.858 4.016 1.00 91.00 107 THR A CA 1
ATOM 876 C C . THR A 1 107 ? -3.982 -8.513 5.441 1.00 91.00 107 THR A C 1
ATOM 878 O O . THR A 1 107 ? -4.831 -8.125 6.237 1.00 91.00 107 THR A O 1
ATOM 881 N N . GLN A 1 108 ? -2.680 -8.555 5.739 1.00 93.88 108 GLN A N 1
ATOM 882 C CA . GLN A 1 108 ? -2.149 -8.205 7.059 1.00 93.88 108 GLN A CA 1
ATOM 883 C C . GLN A 1 108 ? -2.363 -6.726 7.397 1.00 93.88 108 GLN A C 1
ATOM 885 O O . GLN A 1 108 ? -2.714 -6.407 8.527 1.00 93.88 108 GLN A O 1
ATOM 890 N N . ILE A 1 109 ? -2.206 -5.823 6.419 1.00 94.75 109 ILE A N 1
ATOM 891 C CA . ILE A 1 109 ? -2.513 -4.397 6.606 1.00 94.75 109 ILE A CA 1
ATOM 892 C C . ILE A 1 109 ? -3.981 -4.229 6.988 1.00 94.75 109 ILE A C 1
ATOM 894 O O . ILE A 1 109 ? -4.275 -3.588 7.986 1.00 94.75 109 ILE A O 1
ATOM 898 N N . LEU A 1 110 ? -4.909 -4.81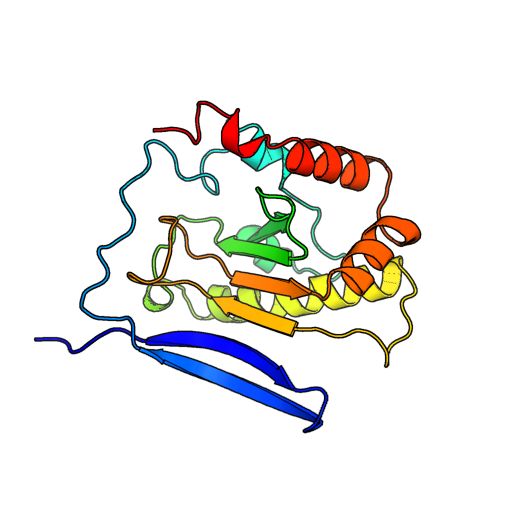9 6.230 1.00 90.62 110 LEU A N 1
ATOM 899 C CA . LEU A 1 110 ? -6.336 -4.684 6.531 1.00 90.62 110 LEU A CA 1
ATOM 900 C C . LEU A 1 110 ? -6.683 -5.243 7.915 1.00 90.62 110 LEU A C 1
ATOM 902 O O . LEU A 1 110 ? -7.404 -4.590 8.661 1.00 90.62 110 LEU A O 1
ATOM 906 N N . ASP A 1 111 ? -6.156 -6.414 8.264 1.00 89.25 111 ASP A N 1
ATOM 907 C CA . ASP A 1 111 ? -6.375 -7.047 9.565 1.00 89.25 111 ASP A CA 1
ATOM 908 C C . ASP A 1 111 ? -5.862 -6.179 10.730 1.00 89.25 111 ASP A C 1
ATOM 910 O O . ASP A 1 111 ? -6.608 -5.908 11.670 1.00 89.25 111 ASP A O 1
ATOM 914 N N . GLU A 1 112 ? -4.633 -5.661 10.638 1.00 92.75 112 GLU A N 1
ATOM 915 C CA . GLU A 1 112 ? -4.047 -4.768 11.648 1.00 92.75 112 GLU A CA 1
ATOM 916 C C . GLU A 1 112 ? -4.859 -3.469 11.792 1.00 92.75 112 GLU A C 1
ATOM 918 O O . GLU A 1 112 ? -5.248 -3.114 12.903 1.00 92.75 112 GLU A O 1
ATOM 923 N N . GLU A 1 113 ? -5.210 -2.789 10.691 1.00 92.75 113 GLU A N 1
ATOM 924 C CA . GLU A 1 113 ? -6.032 -1.566 10.752 1.00 92.75 113 GLU A CA 1
ATOM 925 C C . GLU A 1 113 ? -7.396 -1.829 11.404 1.00 92.75 113 GLU A C 1
ATOM 927 O O . GLU A 1 113 ? -7.882 -1.021 12.201 1.00 92.75 113 GLU A O 1
ATOM 932 N N . THR A 1 114 ? -8.001 -2.985 11.120 1.00 88.62 114 THR A N 1
ATOM 933 C CA . THR A 1 114 ? -9.277 -3.394 11.725 1.00 88.62 114 THR A CA 1
ATOM 934 C C . THR A 1 114 ? -9.126 -3.617 13.226 1.00 88.62 114 THR A C 1
ATOM 936 O O . THR A 1 114 ? -9.934 -3.121 14.013 1.00 88.62 114 THR A O 1
ATOM 939 N N . LYS A 1 115 ? -8.078 -4.342 13.635 1.00 89.62 115 LYS A N 1
ATOM 940 C CA . LYS A 1 115 ? -7.786 -4.659 15.038 1.00 89.62 115 LYS A CA 1
ATOM 941 C C . LYS A 1 115 ? -7.513 -3.402 15.853 1.00 89.62 115 LYS A C 1
ATOM 943 O O . LYS A 1 115 ? -8.155 -3.196 16.882 1.00 89.62 115 LYS A O 1
ATOM 948 N N . VAL A 1 116 ? -6.603 -2.549 15.386 1.00 91.50 116 VAL A N 1
ATOM 949 C CA . VAL A 1 116 ? -6.176 -1.355 16.128 1.00 91.50 116 VAL A CA 1
ATOM 950 C C . VAL A 1 116 ? -7.317 -0.339 16.237 1.00 91.50 116 VAL A C 1
ATOM 952 O O . VAL A 1 116 ? -7.512 0.254 17.295 1.00 91.50 116 VAL A O 1
ATOM 955 N N . SER A 1 117 ? -8.136 -0.194 15.192 1.00 90.06 117 SER A N 1
ATOM 956 C CA . SER A 1 117 ? -9.310 0.694 15.217 1.00 90.06 117 SER A CA 1
ATOM 957 C C . SER A 1 117 ? -10.544 0.102 15.910 1.00 90.06 117 SER A C 1
ATOM 959 O O . SER A 1 117 ? -11.562 0.791 16.030 1.00 90.06 117 SER A O 1
ATOM 961 N N . LYS A 1 118 ? -10.484 -1.170 16.338 1.00 89.38 118 LYS A N 1
ATOM 962 C CA . LYS A 1 118 ? -11.620 -1.944 16.870 1.00 89.38 118 LYS A CA 1
ATOM 963 C C . LYS A 1 118 ? -12.849 -1.886 15.958 1.00 89.38 118 LYS A C 1
ATOM 965 O O . LYS A 1 118 ? -13.985 -1.868 16.437 1.00 89.38 118 LYS A O 1
ATOM 970 N N . ALA A 1 119 ? -12.631 -1.810 14.646 1.00 81.50 119 ALA A N 1
ATOM 971 C CA . ALA A 1 119 ? -13.723 -1.787 13.691 1.00 81.50 119 ALA A CA 1
ATOM 972 C C . ALA A 1 119 ? -14.507 -3.114 13.781 1.00 81.50 119 ALA A C 1
ATOM 974 O O . ALA A 1 119 ? -13.898 -4.186 13.864 1.00 81.50 119 ALA A O 1
ATOM 975 N N . PRO A 1 120 ? -15.852 -3.075 13.792 1.00 71.19 120 PRO A N 1
ATOM 976 C CA . PRO A 1 120 ? -16.654 -4.285 13.883 1.00 71.19 120 PRO A CA 1
ATOM 977 C C . PRO A 1 120 ? -16.457 -5.136 12.621 1.00 71.19 120 PRO A C 1
ATOM 979 O O . PRO A 1 120 ? -16.822 -4.735 11.510 1.00 71.19 120 PRO A O 1
ATOM 982 N N . TRP A 1 121 ? -15.883 -6.327 12.797 1.00 58.31 121 TRP A N 1
ATOM 983 C CA . TRP A 1 121 ? -15.789 -7.340 11.748 1.00 58.31 121 TRP A CA 1
ATOM 984 C C . TRP A 1 121 ? -17.211 -7.735 11.325 1.00 58.31 121 TRP A C 1
ATOM 986 O O . TRP A 1 121 ? -17.976 -8.273 12.119 1.00 58.31 121 TRP A O 1
ATOM 996 N N . GLY A 1 122 ? -17.579 -7.377 10.093 1.00 55.47 122 GLY A N 1
ATOM 997 C CA . GLY A 1 122 ? -18.940 -7.489 9.549 1.00 55.47 122 GLY A CA 1
ATOM 998 C C . GLY A 1 122 ? -19.443 -6.205 8.876 1.00 55.47 122 GLY A C 1
ATOM 999 O O . GLY A 1 122 ? -20.299 -6.270 8.001 1.00 55.47 122 GLY A O 1
ATOM 1000 N N . GLY A 1 123 ? -18.873 -5.042 9.224 1.00 52.66 123 GLY A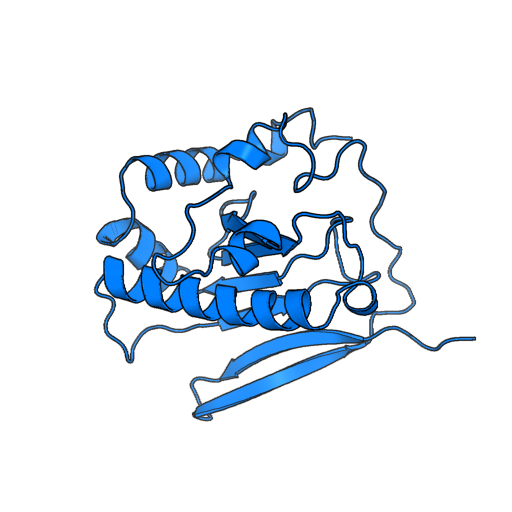 N 1
ATOM 1001 C CA . GLY A 1 123 ? -19.196 -3.748 8.600 1.00 52.66 123 GLY A CA 1
ATOM 1002 C C . GLY A 1 123 ? -18.085 -3.161 7.728 1.00 52.66 123 GLY A C 1
ATOM 1003 O O . GLY A 1 123 ? -18.283 -2.111 7.118 1.00 52.66 123 GLY A O 1
ATOM 1004 N N . MET A 1 124 ? -16.918 -3.808 7.683 1.00 57.59 124 MET A N 1
ATOM 1005 C CA . MET A 1 124 ? -15.747 -3.284 6.992 1.00 57.59 124 MET A CA 1
ATOM 1006 C C . MET A 1 124 ? -15.747 -3.688 5.524 1.00 57.59 124 MET A C 1
ATOM 1008 O O . MET A 1 124 ? -15.733 -4.863 5.161 1.00 57.59 124 MET A O 1
ATOM 1012 N N . ARG A 1 125 ? -15.776 -2.683 4.662 1.00 60.69 125 ARG A N 1
ATOM 1013 C CA . ARG A 1 125 ? -16.147 -2.825 3.264 1.00 60.69 125 ARG A CA 1
ATOM 1014 C C . ARG A 1 125 ? -14.912 -2.610 2.411 1.00 60.69 125 ARG A C 1
ATOM 1016 O O . ARG A 1 125 ? -14.703 -1.554 1.804 1.00 60.69 125 ARG A O 1
ATOM 1023 N N . PHE A 1 126 ? -14.052 -3.627 2.399 1.00 65.44 126 PHE A N 1
ATOM 1024 C CA . PHE A 1 126 ? -12.973 -3.712 1.423 1.00 65.44 126 PHE A CA 1
ATOM 1025 C C . PHE A 1 126 ? -13.559 -3.521 0.023 1.00 65.44 126 PHE A C 1
ATOM 1027 O O . PHE A 1 126 ? -14.430 -4.277 -0.399 1.00 65.44 126 PHE A O 1
ATOM 1034 N N . ILE A 1 127 ? -13.089 -2.506 -0.705 1.00 69.06 127 ILE A N 1
ATOM 1035 C CA . ILE A 1 127 ? -13.620 -2.245 -2.043 1.00 69.06 127 ILE A CA 1
ATOM 1036 C C . ILE A 1 127 ? -12.915 -3.156 -3.038 1.00 69.06 127 ILE A C 1
ATOM 1038 O O . ILE A 1 127 ? -13.551 -3.886 -3.796 1.00 69.06 127 ILE A O 1
ATOM 1042 N N . ARG A 1 128 ? -11.584 -3.025 -3.117 1.00 81.81 128 ARG A N 1
ATOM 1043 C CA . ARG A 1 128 ? -10.775 -3.695 -4.137 1.00 81.81 128 ARG A CA 1
ATOM 1044 C C . ARG A 1 128 ? -9.285 -3.568 -3.896 1.00 81.81 128 ARG A C 1
ATOM 1046 O O . ARG A 1 128 ? -8.795 -2.523 -3.480 1.00 81.81 128 ARG A O 1
ATOM 1053 N N . MET A 1 129 ? -8.561 -4.569 -4.357 1.00 86.56 129 MET A N 1
ATOM 1054 C CA . MET A 1 129 ? -7.137 -4.548 -4.624 1.00 86.56 129 MET A CA 1
ATOM 1055 C C . MET A 1 129 ? -6.917 -4.379 -6.133 1.00 86.56 129 MET A C 1
ATOM 1057 O O . MET A 1 129 ? -7.513 -5.057 -6.965 1.00 86.56 129 MET A O 1
ATOM 1061 N N . THR A 1 130 ? -6.094 -3.422 -6.541 1.00 85.44 130 THR A N 1
ATOM 1062 C CA . THR A 1 130 ? -5.789 -3.182 -7.956 1.00 85.44 130 THR A CA 1
ATOM 1063 C C . THR A 1 130 ? -4.294 -3.124 -8.153 1.00 85.44 130 THR A C 1
ATOM 1065 O O . THR A 1 130 ? -3.645 -2.176 -7.712 1.00 85.44 130 THR A O 1
ATOM 1068 N N . LEU A 1 131 ? -3.770 -4.100 -8.881 1.00 83.62 131 LEU A N 1
ATOM 1069 C CA . LEU A 1 131 ? -2.385 -4.117 -9.295 1.00 83.62 131 LEU A CA 1
ATOM 1070 C C . LEU A 1 131 ? -2.274 -3.446 -10.670 1.00 83.62 131 LEU A C 1
ATOM 1072 O O . LEU A 1 131 ? -2.729 -3.977 -11.687 1.00 83.62 131 LEU A O 1
ATOM 1076 N N . ASN A 1 132 ? -1.697 -2.245 -10.709 1.00 73.25 132 ASN A N 1
ATOM 1077 C CA . ASN A 1 132 ? -1.494 -1.547 -11.980 1.00 73.25 132 ASN A CA 1
ATOM 1078 C C . ASN A 1 132 ? -0.158 -1.979 -12.580 1.00 73.25 132 ASN A C 1
ATOM 1080 O O . ASN A 1 132 ? 0.883 -1.669 -12.012 1.00 73.25 132 ASN A O 1
ATOM 1084 N N . HIS A 1 133 ? -0.182 -2.636 -13.739 1.00 72.56 133 HIS A N 1
ATOM 1085 C CA . HIS A 1 133 ? 1.028 -3.054 -14.454 1.00 72.56 133 HIS A CA 1
ATOM 1086 C C . HIS A 1 133 ? 0.921 -2.797 -15.966 1.00 72.56 133 HIS A C 1
ATOM 1088 O O . HIS A 1 133 ? -0.158 -2.478 -16.487 1.00 72.56 133 HIS A O 1
ATOM 1094 N N . GLY A 1 134 ? 2.053 -2.871 -16.671 1.00 67.25 134 GLY A N 1
ATOM 1095 C CA . GLY A 1 134 ? 2.132 -2.606 -18.112 1.00 67.25 134 GLY A CA 1
ATOM 1096 C C . GLY A 1 134 ? 1.760 -1.161 -18.471 1.00 67.25 134 GLY A C 1
ATOM 1097 O O . GLY A 1 134 ? 2.043 -0.232 -17.724 1.00 67.25 134 GLY A O 1
ATOM 1098 N N . ASN A 1 135 ? 1.072 -0.938 -19.590 1.00 65.25 135 ASN A N 1
ATOM 1099 C CA . ASN A 1 135 ? 0.698 0.417 -20.041 1.00 65.25 135 ASN A CA 1
ATOM 1100 C C . ASN A 1 135 ? -0.524 1.009 -19.313 1.00 65.25 135 ASN A C 1
ATOM 1102 O O . ASN A 1 135 ? -1.030 2.072 -19.668 1.00 65.25 135 ASN A O 1
ATOM 1106 N N . SER A 1 136 ? -1.059 0.311 -18.309 1.00 61.22 136 SER A N 1
ATOM 1107 C CA . SER A 1 136 ? -2.231 0.770 -17.556 1.00 61.22 136 SER A CA 1
ATOM 1108 C C . SER A 1 136 ? -1.901 1.712 -16.397 1.00 61.22 136 SER A C 1
ATOM 1110 O O . SER A 1 136 ? -2.806 2.352 -15.849 1.00 61.22 136 SER A O 1
ATOM 1112 N N . ARG A 1 137 ? -0.622 1.778 -16.027 1.00 68.75 137 ARG A N 1
ATOM 1113 C CA . ARG A 1 137 ? -0.102 2.516 -14.879 1.00 68.75 137 ARG A CA 1
ATOM 1114 C C . ARG A 1 137 ? 0.241 3.961 -15.250 1.00 68.75 137 ARG A C 1
ATOM 1116 O O . ARG A 1 137 ? 0.481 4.288 -16.405 1.00 68.75 137 ARG A O 1
ATOM 1123 N N . ASN A 1 138 ? 0.263 4.819 -14.235 1.00 67.44 138 ASN A N 1
ATOM 1124 C CA . ASN A 1 138 ? 0.723 6.206 -14.360 1.00 67.44 138 ASN A CA 1
ATOM 1125 C C . ASN A 1 138 ? 2.158 6.384 -13.836 1.00 67.44 138 ASN A C 1
ATOM 1127 O O . ASN A 1 138 ? 2.725 7.456 -14.007 1.00 67.44 138 ASN A O 1
ATOM 1131 N N . LEU A 1 139 ? 2.697 5.366 -13.158 1.00 75.12 139 LEU A N 1
ATOM 1132 C CA . LEU A 1 139 ? 3.989 5.368 -12.477 1.00 75.12 139 LEU A CA 1
ATOM 1133 C C . LEU A 1 139 ? 4.800 4.161 -12.944 1.00 75.12 139 LEU A C 1
ATOM 1135 O O . LEU A 1 139 ? 4.222 3.122 -13.245 1.00 75.12 139 LEU A O 1
ATOM 1139 N N . GLU A 1 140 ? 6.119 4.303 -12.995 1.00 83.19 140 GLU A N 1
ATOM 1140 C CA . GLU A 1 140 ? 7.031 3.263 -13.490 1.00 83.19 140 GLU A CA 1
ATOM 1141 C C . GLU A 1 140 ? 7.163 2.074 -12.532 1.00 83.19 140 GLU A C 1
ATOM 1143 O O . GLU A 1 140 ? 7.484 0.984 -12.970 1.00 83.19 140 GLU A O 1
ATOM 1148 N N . HIS A 1 141 ? 6.834 2.224 -11.249 1.00 89.50 141 HIS A N 1
ATOM 1149 C CA . HIS A 1 141 ? 6.867 1.107 -10.303 1.00 89.50 141 HIS A CA 1
ATOM 1150 C C . HIS A 1 141 ? 5.522 0.369 -10.271 1.00 89.50 141 HIS A C 1
ATOM 1152 O O . HIS A 1 141 ? 4.453 0.982 -10.322 1.00 89.50 141 HIS A O 1
ATOM 1158 N N . LEU A 1 142 ? 5.572 -0.951 -10.152 1.00 89.81 142 LEU A N 1
ATOM 1159 C CA . LEU A 1 142 ? 4.459 -1.815 -9.803 1.00 89.81 142 LEU A CA 1
ATOM 1160 C C . LEU A 1 142 ? 3.870 -1.415 -8.441 1.00 89.81 142 LEU A C 1
ATOM 1162 O O . LEU A 1 142 ? 4.551 -1.443 -7.419 1.00 89.81 142 LEU A O 1
ATOM 1166 N N . HIS A 1 143 ? 2.577 -1.083 -8.433 1.00 91.06 143 HIS A N 1
ATOM 1167 C CA . HIS A 1 143 ? 1.820 -0.753 -7.223 1.00 91.06 143 HIS A CA 1
ATOM 1168 C C . HIS A 1 143 ? 0.613 -1.669 -7.094 1.00 91.06 143 HIS A C 1
ATOM 1170 O O . HIS A 1 143 ? -0.274 -1.647 -7.964 1.00 91.06 143 HIS A O 1
ATOM 1176 N N . LEU A 1 144 ? 0.514 -2.375 -5.969 1.00 91.94 144 LEU A N 1
ATOM 1177 C CA . LEU A 1 144 ? -0.768 -2.882 -5.499 1.00 91.94 144 LEU A CA 1
ATOM 1178 C C . LEU A 1 144 ? -1.477 -1.765 -4.732 1.00 91.94 144 LEU A C 1
ATOM 1180 O O . LEU A 1 144 ? -0.923 -1.208 -3.792 1.00 91.94 144 LEU A O 1
ATOM 1184 N N . LYS A 1 145 ? -2.705 -1.434 -5.135 1.00 92.25 145 LYS A N 1
ATOM 1185 C CA . LYS A 1 145 ? -3.564 -0.459 -4.449 1.00 92.25 145 LYS A CA 1
ATOM 1186 C C . LYS A 1 145 ? -4.664 -1.173 -3.695 1.00 92.25 145 LYS A C 1
ATOM 1188 O O . LYS A 1 145 ? -5.468 -1.840 -4.336 1.00 92.25 145 LYS A O 1
ATOM 1193 N N . ILE A 1 146 ? -4.756 -0.965 -2.394 1.00 92.00 146 ILE A N 1
ATOM 1194 C CA . ILE A 1 146 ? -5.765 -1.542 -1.506 1.00 92.00 146 ILE A CA 1
ATOM 1195 C C . ILE A 1 146 ? -6.790 -0.445 -1.219 1.00 92.00 146 ILE A C 1
ATOM 1197 O O . ILE A 1 146 ? -6.572 0.394 -0.354 1.00 92.00 146 ILE A O 1
ATOM 1201 N N . SER A 1 147 ? -7.868 -0.377 -2.001 1.00 90.75 147 SER A N 1
ATOM 1202 C CA . SER A 1 147 ? -8.904 0.652 -1.835 1.00 90.75 147 SER A CA 1
ATOM 1203 C C . SER A 1 147 ? -9.894 0.256 -0.746 1.00 90.75 147 SER A C 1
ATOM 1205 O O . SER A 1 147 ? -10.477 -0.830 -0.793 1.00 90.75 147 SER A O 1
ATOM 1207 N N . VAL A 1 148 ? -10.128 1.182 0.175 1.00 89.38 148 VAL A N 1
ATOM 1208 C CA . VAL A 1 148 ? -11.052 1.053 1.303 1.00 89.38 148 VAL A CA 1
ATOM 1209 C C . VAL A 1 148 ? -12.133 2.128 1.156 1.00 89.38 148 VAL A C 1
ATOM 1211 O O . VAL A 1 148 ? -11.885 3.178 0.554 1.00 89.38 148 VAL A O 1
ATOM 1214 N N . LYS A 1 149 ? -13.357 1.889 1.646 1.00 86.94 149 LYS A N 1
ATOM 1215 C CA . LYS A 1 149 ? -14.381 2.946 1.666 1.00 86.94 149 LYS A CA 1
ATOM 1216 C C . LYS A 1 149 ? -13.900 4.110 2.520 1.00 86.94 149 LYS A C 1
ATOM 1218 O O . LYS A 1 149 ? -13.288 3.913 3.561 1.00 86.94 149 LYS A O 1
ATOM 1223 N N . SER A 1 150 ? -14.182 5.334 2.077 1.00 90.81 150 SER A N 1
ATOM 1224 C CA . SER A 1 150 ? -13.703 6.535 2.768 1.00 90.81 150 SER A CA 1
ATOM 1225 C C . SER A 1 150 ? -14.205 6.636 4.205 1.00 90.81 150 SER A C 1
ATOM 1227 O O . SER A 1 150 ? -13.473 7.128 5.051 1.00 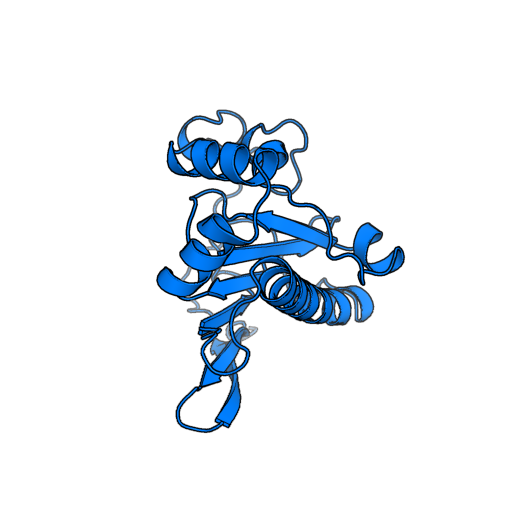90.81 150 SER A O 1
ATOM 1229 N N . GLN A 1 151 ? -15.407 6.125 4.489 1.00 89.44 151 GLN A N 1
ATOM 1230 C CA . GLN A 1 151 ? -15.945 6.031 5.850 1.00 89.44 151 GLN A CA 1
ATOM 1231 C C . GLN A 1 151 ? -15.081 5.119 6.732 1.00 89.44 151 GLN A C 1
ATOM 1233 O O . GLN A 1 151 ? -14.659 5.535 7.803 1.00 89.44 151 GLN A O 1
ATOM 1238 N N . ASP A 1 152 ? -14.751 3.920 6.253 1.00 88.12 152 ASP A N 1
ATOM 1239 C CA . ASP A 1 152 ? -13.951 2.950 7.009 1.00 88.12 152 ASP A CA 1
ATOM 1240 C C . ASP A 1 152 ? -12.495 3.427 7.156 1.00 88.12 152 ASP A C 1
ATOM 1242 O O . ASP A 1 152 ? -11.893 3.302 8.214 1.00 88.12 152 ASP A O 1
ATOM 1246 N N . PHE A 1 153 ? -11.936 4.050 6.116 1.00 93.31 153 PHE A N 1
ATOM 1247 C CA . PHE A 1 153 ? -10.595 4.634 6.180 1.00 93.31 153 PHE A CA 1
ATOM 1248 C C . PHE A 1 153 ? -10.526 5.788 7.188 1.00 93.31 153 PHE A C 1
ATOM 1250 O O . PHE A 1 153 ? -9.568 5.886 7.949 1.00 93.31 153 PHE A O 1
ATOM 1257 N N . LYS A 1 154 ? -11.569 6.626 7.234 1.00 93.94 154 LYS A N 1
ATOM 1258 C CA . LYS A 1 154 ? -11.718 7.664 8.256 1.00 93.94 154 LYS A CA 1
ATOM 1259 C C . LYS A 1 154 ? -11.868 7.062 9.655 1.00 93.94 154 LYS A C 1
ATOM 1261 O O . LYS A 1 154 ? -11.292 7.592 10.592 1.00 93.94 154 LYS A O 1
ATOM 1266 N N . HIS A 1 155 ? -12.568 5.936 9.801 1.00 92.75 155 HIS A N 1
ATOM 1267 C CA . HIS A 1 155 ? -12.634 5.212 11.075 1.00 92.75 155 HIS A CA 1
ATOM 1268 C C . HIS A 1 155 ? -11.247 4.735 11.530 1.00 92.75 155 HIS A C 1
ATOM 1270 O O . HIS A 1 155 ? -10.899 4.898 12.699 1.00 92.75 155 HIS A O 1
ATOM 1276 N N . PHE A 1 156 ? -10.426 4.200 10.617 1.00 93.88 156 PHE A N 1
ATOM 1277 C CA . PHE A 1 156 ? -9.037 3.835 10.931 1.00 93.88 156 PHE A CA 1
ATOM 1278 C C . PHE A 1 156 ? -8.224 5.036 11.393 1.00 93.88 156 PHE A C 1
ATOM 1280 O O . PHE A 1 156 ? -7.518 4.949 12.396 1.00 93.88 156 PHE A O 1
ATOM 1287 N N . GLU A 1 157 ? -8.349 6.157 10.686 1.00 96.12 157 GLU A N 1
ATOM 1288 C CA . GLU A 1 157 ? -7.700 7.400 11.071 1.00 96.12 157 GLU A CA 1
ATOM 1289 C C . GLU A 1 157 ? -8.160 7.840 12.463 1.00 96.12 157 GLU A C 1
ATOM 1291 O O . GLU A 1 157 ? -7.335 7.972 13.361 1.00 96.12 157 GLU A O 1
ATOM 1296 N N . ASP A 1 158 ? -9.461 8.008 12.683 1.00 96.12 158 ASP A N 1
ATOM 1297 C CA . ASP A 1 158 ? -10.007 8.581 13.912 1.00 96.12 158 ASP A CA 1
ATOM 1298 C C . ASP A 1 158 ? -9.699 7.698 15.141 1.00 96.12 158 ASP A C 1
ATOM 1300 O O . ASP A 1 158 ? -9.290 8.224 16.184 1.00 96.12 158 ASP A O 1
ATOM 1304 N N . HIS A 1 159 ? -9.797 6.368 15.005 1.00 95.19 159 HIS A N 1
ATOM 1305 C CA . HIS A 1 159 ? -9.770 5.425 16.133 1.00 95.19 159 HIS A CA 1
ATOM 1306 C C . HIS A 1 159 ? -8.547 4.507 16.215 1.00 95.19 159 HIS A C 1
ATOM 1308 O O . HIS A 1 159 ? -8.290 3.964 17.288 1.00 95.19 159 HIS A O 1
ATOM 1314 N N . GLY A 1 160 ? -7.814 4.298 15.120 1.00 94.69 160 GLY A N 1
ATOM 1315 C CA . GLY A 1 160 ? -6.693 3.354 15.071 1.00 94.69 160 GLY A CA 1
ATOM 1316 C C . GLY A 1 160 ? -5.320 4.010 14.952 1.00 94.69 160 GLY A C 1
ATOM 1317 O O . GLY A 1 160 ? -4.332 3.478 15.449 1.00 94.69 160 GLY A O 1
ATOM 1318 N N . TRP A 1 161 ? -5.217 5.161 14.290 1.00 97.12 161 TRP A N 1
ATOM 1319 C CA . TRP A 1 161 ? -3.912 5.756 14.010 1.00 97.12 161 TRP A CA 1
ATOM 1320 C C . TRP A 1 161 ? -3.359 6.556 15.186 1.00 97.12 161 TRP A C 1
ATOM 1322 O O . TRP A 1 161 ? -4.051 7.379 15.798 1.00 97.12 161 TRP A O 1
ATOM 1332 N N . ASP A 1 162 ? -2.062 6.371 15.432 1.00 96.44 162 ASP A N 1
ATOM 1333 C CA . ASP A 1 162 ? -1.298 7.228 16.326 1.00 96.44 162 ASP A CA 1
ATOM 1334 C C . ASP A 1 162 ? -1.127 8.650 15.753 1.00 96.44 162 ASP A C 1
ATOM 1336 O O . ASP A 1 162 ? -1.428 8.952 14.590 1.00 96.44 162 ASP A O 1
ATOM 1340 N N . ASN A 1 163 ? -0.626 9.556 16.593 1.00 97.62 163 ASN A N 1
ATOM 1341 C CA . ASN A 1 163 ? -0.420 10.951 16.210 1.00 97.62 163 ASN A CA 1
ATOM 1342 C C . ASN A 1 163 ? 0.595 11.109 15.069 1.00 97.62 163 ASN A C 1
ATOM 1344 O O . ASN A 1 163 ? 0.465 12.032 14.266 1.00 97.62 163 ASN A O 1
ATOM 1348 N N . ILE A 1 164 ? 1.583 10.216 14.972 1.00 97.00 164 ILE A N 1
ATOM 1349 C CA . ILE A 1 164 ? 2.643 10.290 13.962 1.00 97.00 164 ILE A CA 1
ATOM 1350 C C . ILE A 1 164 ? 2.058 9.984 12.580 1.00 97.00 164 ILE A C 1
ATOM 1352 O O . ILE A 1 164 ? 2.248 10.749 11.632 1.00 97.00 164 ILE A O 1
ATOM 1356 N N . LYS A 1 165 ? 1.297 8.896 12.455 1.00 97.56 165 LYS A N 1
ATOM 1357 C CA . LYS A 1 165 ? 0.642 8.481 11.214 1.00 97.56 165 LYS A CA 1
ATOM 1358 C C . LYS A 1 165 ? -0.430 9.481 10.779 1.00 97.56 165 LYS A C 1
ATOM 1360 O O . LYS A 1 165 ? -0.475 9.824 9.598 1.00 97.56 165 LYS A O 1
ATOM 1365 N N . LYS A 1 166 ? -1.207 10.036 11.720 1.00 97.75 166 LYS A N 1
ATOM 1366 C CA . LYS A 1 166 ? -2.153 11.143 11.461 1.00 97.75 166 LYS A CA 1
ATOM 1367 C C . LYS A 1 166 ? -1.455 12.376 10.891 1.00 97.75 166 LYS A C 1
ATOM 1369 O O . LYS A 1 166 ? -1.880 12.922 9.876 1.00 97.75 166 LYS A O 1
ATOM 1374 N N . GLN A 1 167 ? -0.349 12.805 11.504 1.00 97.75 167 GLN A N 1
ATOM 1375 C CA . GLN A 1 167 ? 0.431 13.944 11.012 1.00 97.75 167 GLN A CA 1
ATOM 1376 C C . GLN A 1 167 ? 0.990 13.687 9.611 1.00 97.75 167 GLN A C 1
ATOM 1378 O O . GLN A 1 167 ? 0.856 14.546 8.737 1.00 97.75 167 GLN A O 1
ATOM 1383 N N . LYS A 1 168 ? 1.556 12.498 9.371 1.00 97.69 168 LYS A N 1
ATOM 1384 C CA . LYS A 1 168 ? 2.018 12.083 8.040 1.00 97.69 168 LYS A CA 1
ATOM 1385 C C . LYS A 1 168 ? 0.894 12.168 7.006 1.00 97.69 168 LYS A C 1
ATOM 1387 O O . LYS A 1 168 ? 1.078 12.782 5.957 1.00 97.69 168 LYS A O 1
ATOM 1392 N N . TYR A 1 169 ? -0.281 11.619 7.307 1.00 97.50 169 TYR A N 1
ATOM 1393 C CA . TYR A 1 169 ? -1.426 11.660 6.399 1.00 97.50 169 TYR A CA 1
ATOM 1394 C C . TYR A 1 169 ? -1.894 13.092 6.105 1.00 97.50 169 TYR A C 1
ATOM 1396 O O . TYR A 1 169 ? -2.024 13.461 4.938 1.00 97.50 169 TYR A O 1
ATOM 1404 N N . LYS A 1 170 ? -2.002 13.946 7.128 1.00 97.62 170 LYS A N 1
ATOM 1405 C CA . LYS A 1 170 ? -2.344 15.369 6.969 1.00 97.62 170 LYS A CA 1
ATOM 1406 C C . LYS A 1 170 ? -1.356 16.124 6.070 1.00 97.62 170 LYS A C 1
ATOM 1408 O O . LYS A 1 170 ? -1.742 17.004 5.299 1.00 97.62 170 LYS A O 1
ATOM 1413 N N . ILE A 1 171 ? -0.064 15.793 6.131 1.00 97.31 171 ILE A N 1
ATOM 1414 C CA . ILE A 1 171 ? 0.943 16.358 5.217 1.00 97.31 171 ILE A CA 1
ATOM 1415 C C . ILE A 1 171 ? 0.651 15.945 3.762 1.00 97.31 171 ILE A C 1
ATOM 1417 O O . ILE A 1 171 ? 0.755 16.776 2.854 1.00 97.31 171 ILE A O 1
ATOM 1421 N N . LEU A 1 172 ? 0.258 14.689 3.528 1.00 96.69 172 LEU A N 1
ATOM 1422 C CA . LEU A 1 172 ? -0.113 14.200 2.196 1.00 96.69 172 LEU A CA 1
ATOM 1423 C C . LEU A 1 172 ? -1.387 14.881 1.671 1.00 96.69 172 LEU A C 1
ATOM 1425 O O . LEU A 1 172 ? -1.412 15.277 0.502 1.00 96.69 172 LEU A O 1
ATOM 1429 N N . GLU A 1 173 ? -2.400 15.086 2.521 1.00 96.19 173 GLU A N 1
ATOM 1430 C CA . GLU A 1 173 ? -3.641 15.803 2.174 1.00 96.19 173 GLU A CA 1
ATOM 1431 C C . GLU A 1 173 ? -3.371 17.230 1.686 1.00 96.19 173 GLU A C 1
ATOM 1433 O O . GLU A 1 173 ? -3.968 17.690 0.712 1.00 96.19 173 GLU A O 1
ATOM 1438 N N . ASN A 1 174 ? -2.371 17.897 2.269 1.00 95.62 174 ASN A N 1
ATOM 1439 C CA . ASN A 1 174 ? -1.909 19.225 1.853 1.00 95.62 174 ASN A CA 1
ATOM 1440 C C . ASN A 1 174 ? -1.158 19.240 0.503 1.00 95.62 174 ASN A C 1
ATOM 1442 O O . ASN A 1 174 ? -0.571 20.262 0.110 1.00 95.62 174 ASN A O 1
ATOM 1446 N N . GLY A 1 175 ? -1.159 18.112 -0.213 1.00 92.25 175 GLY A N 1
ATOM 1447 C CA . GLY A 1 175 ? -0.655 17.976 -1.570 1.00 92.25 175 GLY A CA 1
ATOM 1448 C C . GLY A 1 175 ? 0.864 17.905 -1.660 1.00 92.25 175 GLY A C 1
ATOM 1449 O O . GLY A 1 175 ? 1.414 18.410 -2.640 1.00 92.25 175 GLY A O 1
ATOM 1450 N N . LEU A 1 176 ? 1.543 17.293 -0.679 1.00 92.19 176 LEU A N 1
ATOM 1451 C CA . LEU A 1 176 ? 3.009 17.160 -0.663 1.00 92.19 176 LEU A CA 1
ATOM 1452 C C . LEU A 1 176 ? 3.562 16.623 -1.993 1.00 92.19 176 LEU A C 1
ATOM 1454 O O . LEU A 1 176 ? 4.490 17.209 -2.541 1.00 92.19 176 LEU A O 1
ATOM 1458 N N . TYR A 1 177 ? 2.927 15.605 -2.581 1.00 86.12 177 TYR A N 1
ATOM 1459 C CA . TYR A 1 177 ? 3.365 15.031 -3.861 1.00 86.12 177 TYR A CA 1
ATOM 1460 C C . TYR A 1 177 ? 3.408 16.043 -5.019 1.00 86.12 177 TYR A C 1
ATOM 1462 O O . TYR A 1 177 ? 4.137 15.845 -5.987 1.00 86.12 177 TYR A O 1
ATOM 1470 N N . LYS A 1 178 ? 2.599 17.112 -4.957 1.00 87.19 178 LYS A N 1
ATOM 1471 C CA . LYS A 1 178 ? 2.613 18.196 -5.949 1.00 87.19 178 LYS A CA 1
ATOM 1472 C C . LYS A 1 178 ? 3.675 19.242 -5.649 1.00 87.19 178 LYS A C 1
ATOM 1474 O O . LYS A 1 178 ? 3.927 20.055 -6.519 1.00 87.19 178 LYS A O 1
ATOM 1479 N N . LYS A 1 179 ? 4.224 19.290 -4.439 1.00 88.12 179 LYS A N 1
ATOM 1480 C CA . LYS A 1 179 ? 5.228 20.273 -4.002 1.00 88.12 179 LYS A CA 1
ATOM 1481 C C . LYS A 1 179 ? 6.641 19.685 -4.001 1.00 88.12 179 LYS A C 1
ATOM 1483 O O . LYS A 1 179 ? 7.613 20.431 -4.049 1.00 88.12 179 LYS A O 1
ATOM 1488 N N . ASP A 1 180 ? 6.748 18.360 -3.958 1.00 84.44 180 ASP A N 1
ATOM 1489 C CA . ASP A 1 180 ? 8.011 17.635 -3.962 1.00 84.44 180 ASP A CA 1
ATOM 1490 C C . ASP A 1 180 ? 8.692 17.702 -5.336 1.00 84.44 180 ASP A C 1
ATOM 1492 O O . ASP A 1 180 ? 8.361 16.962 -6.266 1.00 84.44 180 ASP A O 1
ATOM 1496 N N . LYS A 1 181 ? 9.670 18.606 -5.449 1.00 83.31 181 LYS A N 1
ATOM 1497 C CA . LYS A 1 181 ? 10.426 18.858 -6.683 1.00 83.31 181 LYS A CA 1
ATOM 1498 C C . LYS A 1 181 ? 11.151 17.621 -7.212 1.00 83.31 181 LYS A C 1
ATOM 1500 O O . LYS A 1 181 ? 11.405 17.559 -8.405 1.00 83.31 181 LYS A O 1
ATOM 1505 N N . ARG A 1 182 ? 11.472 16.636 -6.362 1.00 83.06 182 ARG A N 1
ATOM 1506 C CA . ARG A 1 182 ? 12.171 15.411 -6.791 1.00 83.06 182 ARG A CA 1
ATOM 1507 C C . ARG A 1 182 ? 11.264 14.452 -7.557 1.00 83.06 182 ARG A C 1
ATOM 1509 O O . ARG A 1 182 ? 11.755 13.626 -8.319 1.00 83.06 182 ARG A O 1
ATOM 1516 N N . VAL A 1 183 ? 9.956 14.568 -7.332 1.00 74.81 183 VAL A N 1
ATOM 1517 C CA . VAL A 1 183 ? 8.901 13.758 -7.958 1.00 74.81 183 VAL A CA 1
ATOM 1518 C C . VAL A 1 183 ? 8.301 14.484 -9.170 1.00 74.81 183 VAL A C 1
ATOM 1520 O O . VAL A 1 183 ? 7.674 13.863 -10.032 1.00 74.81 183 VAL A O 1
ATOM 1523 N N . GLN A 1 184 ? 8.486 15.806 -9.249 1.00 70.19 184 GLN A N 1
ATOM 1524 C CA . GLN A 1 184 ? 8.138 16.603 -10.420 1.00 70.19 184 GLN A CA 1
ATOM 1525 C C . GLN A 1 184 ? 9.114 16.357 -11.582 1.00 70.19 184 GLN A C 1
ATOM 1527 O O . GLN A 1 184 ? 10.232 15.885 -11.391 1.00 70.19 184 GLN A O 1
ATOM 1532 N N . LYS A 1 185 ? 8.634 16.620 -12.800 1.00 60.91 185 LYS A N 1
ATOM 1533 C CA . LYS A 1 185 ? 9.417 16.520 -14.037 1.00 60.91 185 LYS A CA 1
ATOM 1534 C C . LYS A 1 185 ? 10.231 17.769 -14.289 1.00 60.91 185 LYS A C 1
ATOM 1536 O O . LYS A 1 185 ? 9.685 18.852 -13.988 1.00 60.91 185 LYS A O 1
#

pLDDT: mean 82.4, std 17.29, range [35.0, 98.0]

InterPro domains:
  IPR036265 HIT-like superfamily [G3DSA:3.30.428.10] (38-177)
  IPR036265 HIT-like superfamily [SSF54197] (28-146)

Organism: NCBI:txid1348616

Sequence (185 aa):
VENGWKHFKFFIMEKEEGFFVGISRTKSWRAPPKKTFNCLSCDFGSETNKVSRIEFPTTTSDNTKKLLNPWLDAKARSMFIITPVRHVERLSECNDEELFSIFHLATQILDEETKVSKAPWGGMRFIRMTLNHGNSRNLEHLHLKISVKSQDFKHFEDHGWDNIKKQKYKILENGLYKKDKRVQK

Secondary structure (DSSP, 8-state):
-----EEEEEEEETTTTEEEEEEEEP-TTPPPPPPPSS-TTT-TT-HHHHHHB-PPPTT--HHHHHHEEEEE-TT--SEEEEEESS---SGGGS-HHHHHHHHHHHHHHHHHHHHHTT--TTS--EEEEEEE-GGG-SSSS-EEEEEE-HHHHHHHHHHH--HHHHHHHHHHHTTHHHH-TTT--